Protein AF-A0A151MEZ5-F1 (afdb_monomer_lite)

Radius of gyration: 23.01 Å; chains: 1; bounding box: 50×48×60 Å

InterPro domains:
  IPR000566 Lipocalin/cytosolic fatty-acid binding domain [PF00061] (2-109)
  IPR000566 Lipocalin/cytosolic fatty-acid binding domain [PF00061] (163-299)
  IPR002345 Lipocalin [PTHR11430] (135-297)
  IPR002968 Alpha-1-microglobulin [PR01215] (154-167)
  IPR002968 Alpha-1-microglobulin [PR01215] (169-180)
  IPR002968 Alpha-1-microglobulin [PR01215] (212-227)
  IPR002968 Alpha-1-microglobulin [PR01215] (289-308)
  IPR012674 Calycin [G3DSA:2.40.128.20] (1-119)
  IPR012674 Calycin [G3DSA:2.40.128.20] (155-308)
  IPR012674 Calycin [SSF50814] (2-111)
  IPR012674 Calycin [SSF50814] (152-304)
  IPR022272 Lipocalin family conserved site [PS00213] (158-169)

Foldseek 3Di:
DPDAKDWAWAWDDDPVATDIDIDIWGGPNDGQWTADPPVQQGTKGQPDDPVQFKTWIWTWGQDPNKIKIKIWIWGQDQDHDPVSVVVSVVPQVVVVFDPVQKDADDDDPRRNVVCPRHIYGGIMTMDIDDPPPDDDDDPCVVVVVVCVVVDPQPPADPLVLLFFKKKFFKKFKPDPVCLVCLVVWAIWIWGWDADPVRWIKIKIWTDDPLAIDIDIFTWDDDPRGQWTATPVQRKIKHFPDDPSQFKTWIWMWHDDPNDIMIMITIMTPDQDDDPVSVVVSVVVCVVVVGDPSRMHGHHDPPRDDPVRD

Sequence (309 aa):
MPGGDLTLTIGYPMPDKCQKMELPFKSTGKPGHYTNSVMGKRDFRVVETDYAHYAIVYIRKDKDGETNVTLQLFSRVQDVHPEALKRFKELYPTMGLTEDILVILPKSDRCAKALGSEFLIFAEKQEVCMMKVALLSLGLTLLCMLLAEAQPRAERVDKNKLTGKWYVTGVASTCNWLQKRKGDMTMMPADISLTKEGEVLFSMAFSSQGKCTKMEMTFKETETPGEFYSEEYRKTAQVIKIDYEHYGIVYAFWTVDEKVCRELKLLTRIQELTPETEALFRQLAEEKDFSDDLIAIFFNKGICTLADA

Secondary structure (DSSP, 8-state):
--SS-EEEEEEEE-SSSEEEEEEEEEE-SSTTEEEETTTTEEEEEEEEE-SSSEEEEEEEEEETTEEEEEEEEEESSSS--HHHHHHHHHHGGGGT--GGGEEEPPP-HHHHHHHTTSPEEEEEEEEEE-------SS-HHHHHHHHTT-S---PPP-HHHH-EEEEEEEEEE--HHHHHHTTT--PEEEEEEE-TTS-EEEEEEEEETTEEEEEEEEEEE-SSTTEEEETTTTEEEEEEEE-SSSEEEEEEEEEETTEEEEEEEEEESSSPPPHHHHHHHHHHHHHTT--GGGEEE----S---TT--

pLDDT: mean 74.94, std 16.75, range [29.03, 97.0]

Organism: Alligator mississippiensis (NCBI:txid8496)

Structure (mmCIF, N/CA/C/O backbone):
data_AF-A0A151MEZ5-F1
#
_entry.id   AF-A0A151MEZ5-F1
#
loop_
_atom_site.group_PDB
_atom_site.id
_atom_site.type_symbol
_atom_site.label_atom_id
_atom_site.label_alt_id
_atom_site.label_comp_id
_atom_site.label_asym_id
_atom_site.label_entity_id
_at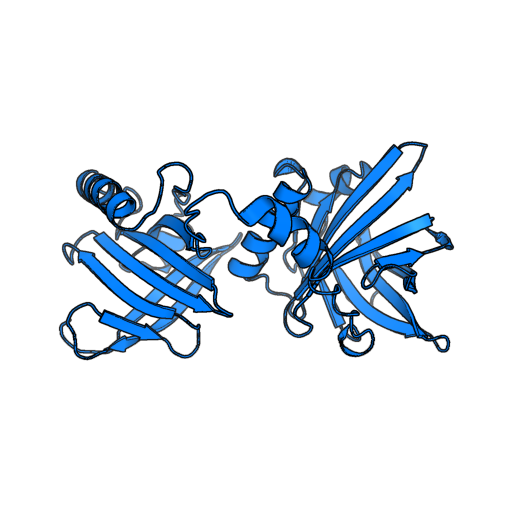om_site.label_seq_id
_atom_site.pdbx_PDB_ins_code
_atom_site.Cartn_x
_atom_site.Cartn_y
_atom_site.Cartn_z
_atom_site.occupancy
_atom_site.B_iso_or_equiv
_atom_site.auth_seq_id
_atom_site.auth_comp_id
_atom_site.auth_asym_id
_atom_site.auth_atom_id
_atom_site.pdbx_PDB_model_num
ATOM 1 N N . MET A 1 1 ? 2.511 -19.510 -29.684 1.00 44.28 1 MET A N 1
ATOM 2 C CA . MET A 1 1 ? 1.673 -20.725 -29.804 1.00 44.28 1 MET A CA 1
ATOM 3 C C . MET A 1 1 ? 0.257 -20.291 -30.163 1.00 44.28 1 MET A C 1
ATOM 5 O O . MET A 1 1 ? -0.223 -19.386 -29.491 1.00 44.28 1 MET A O 1
ATOM 9 N N . PRO A 1 2 ? -0.402 -20.836 -31.203 1.00 47.16 2 PRO A N 1
ATOM 10 C CA . PRO A 1 2 ? -1.791 -20.493 -31.478 1.00 47.16 2 PRO A CA 1
ATOM 11 C C . PRO A 1 2 ? -2.735 -21.372 -30.644 1.00 47.16 2 PRO A C 1
ATOM 13 O O . PRO A 1 2 ? -2.713 -22.594 -30.756 1.00 47.16 2 PRO A O 1
ATOM 16 N N . GLY A 1 3 ? -3.564 -20.730 -29.817 1.00 56.38 3 GLY A N 1
ATOM 17 C CA . GLY A 1 3 ? -4.831 -21.276 -29.311 1.00 56.38 3 GLY A CA 1
ATOM 18 C C . GLY A 1 3 ? -4.866 -21.755 -27.857 1.00 56.38 3 GLY A C 1
ATOM 19 O O . GLY A 1 3 ? -5.957 -21.820 -27.293 1.00 56.38 3 GLY A O 1
ATOM 20 N N . GLY A 1 4 ? -3.717 -22.059 -27.251 1.00 75.44 4 GLY A N 1
ATOM 21 C CA . GLY A 1 4 ? -3.634 -22.533 -25.865 1.00 75.44 4 GLY A CA 1
ATOM 22 C C . GLY A 1 4 ? -3.706 -21.418 -24.823 1.00 75.44 4 GLY A C 1
ATOM 23 O O . GLY A 1 4 ? -3.500 -20.246 -25.133 1.00 75.44 4 GLY A O 1
ATOM 24 N N . ASP A 1 5 ? -3.978 -21.805 -23.581 1.00 82.88 5 ASP A N 1
ATOM 25 C CA . ASP A 1 5 ? -3.822 -20.926 -22.423 1.00 82.88 5 ASP A CA 1
ATOM 26 C C . ASP A 1 5 ? -2.384 -20.391 -22.332 1.00 82.88 5 ASP A C 1
ATOM 28 O O . ASP A 1 5 ? -1.427 -21.032 -22.771 1.00 82.88 5 ASP A O 1
ATOM 32 N N . LEU A 1 6 ? -2.240 -19.200 -21.763 1.00 81.75 6 LEU A N 1
ATOM 33 C CA . LEU A 1 6 ? -0.971 -18.501 -21.610 1.00 81.75 6 LEU A CA 1
ATOM 34 C C . LEU A 1 6 ? -0.653 -18.384 -20.121 1.00 81.75 6 LEU A C 1
ATOM 36 O O . LEU A 1 6 ? -1.490 -17.914 -19.362 1.00 81.75 6 LEU A O 1
ATOM 40 N N . THR A 1 7 ? 0.564 -18.718 -19.707 1.00 81.19 7 THR A N 1
ATOM 41 C CA . THR A 1 7 ? 1.073 -18.327 -18.385 1.00 81.19 7 THR A CA 1
ATOM 42 C C . THR A 1 7 ? 2.121 -17.248 -18.581 1.00 81.19 7 THR A C 1
ATOM 44 O O . THR A 1 7 ? 3.108 -17.458 -19.283 1.00 81.19 7 THR A O 1
ATOM 47 N N . LEU A 1 8 ? 1.887 -16.079 -17.994 1.00 77.75 8 LEU A N 1
ATOM 48 C CA . LEU A 1 8 ? 2.848 -14.986 -17.975 1.00 77.75 8 LEU A CA 1
ATOM 49 C C . LEU A 1 8 ? 3.627 -15.034 -16.660 1.00 77.75 8 LEU A C 1
ATOM 51 O O . LEU A 1 8 ? 3.049 -14.814 -15.598 1.00 77.75 8 LEU A O 1
ATOM 55 N N . THR A 1 9 ? 4.931 -15.280 -16.734 1.00 76.00 9 THR A N 1
ATOM 56 C CA . THR A 1 9 ? 5.832 -15.190 -15.581 1.00 76.00 9 THR A CA 1
ATOM 57 C C . THR A 1 9 ? 6.409 -13.780 -15.495 1.00 76.00 9 THR A C 1
ATOM 59 O O . THR A 1 9 ? 7.033 -13.303 -16.439 1.00 76.00 9 THR A O 1
ATOM 62 N N . ILE A 1 10 ? 6.215 -13.106 -14.364 1.00 73.50 10 ILE A N 1
ATOM 63 C CA . ILE A 1 10 ? 6.769 -11.779 -14.076 1.00 73.50 10 ILE A CA 1
ATOM 64 C C . ILE A 1 10 ? 7.751 -11.915 -12.917 1.00 73.50 10 ILE A C 1
ATOM 66 O O . ILE A 1 10 ? 7.459 -12.580 -11.926 1.00 73.50 10 ILE A O 1
ATOM 70 N N . GLY A 1 11 ? 8.916 -11.284 -13.021 1.00 69.12 11 GLY A N 1
ATOM 71 C CA . GLY A 1 11 ? 9.899 -11.231 -11.941 1.00 69.12 11 GLY A CA 1
ATOM 72 C C . GLY A 1 11 ? 9.968 -9.843 -11.327 1.00 69.12 11 GLY A C 1
ATOM 73 O O . GLY A 1 11 ? 10.295 -8.879 -12.014 1.00 69.12 11 GLY A O 1
ATOM 74 N N . TYR A 1 12 ? 9.713 -9.763 -10.027 1.00 63.72 12 TYR A N 1
ATOM 75 C CA . TYR A 1 12 ? 9.842 -8.544 -9.244 1.00 63.72 12 TYR A CA 1
ATOM 76 C C . TYR A 1 12 ? 11.202 -8.511 -8.544 1.00 63.72 12 TYR A C 1
ATOM 78 O O . TYR A 1 12 ? 11.539 -9.449 -7.805 1.00 63.72 12 TYR A O 1
ATOM 86 N N . PRO A 1 13 ? 12.013 -7.463 -8.765 1.00 60.16 13 PRO A N 1
ATOM 87 C CA . PRO A 1 13 ? 13.301 -7.334 -8.106 1.00 60.16 13 PRO A CA 1
ATOM 88 C C . PRO A 1 13 ? 13.096 -6.990 -6.628 1.00 60.16 13 PRO A C 1
ATOM 90 O O . PRO A 1 13 ? 12.771 -5.862 -6.283 1.00 60.16 13 PRO A O 1
ATOM 93 N N . MET A 1 14 ? 13.317 -7.970 -5.752 1.00 61.47 14 MET A N 1
ATOM 94 C CA . MET A 1 14 ? 13.372 -7.779 -4.300 1.00 61.47 14 MET A CA 1
ATOM 95 C C . MET A 1 14 ? 14.829 -7.538 -3.859 1.00 61.47 14 MET A C 1
ATOM 97 O O . MET A 1 14 ? 15.749 -7.895 -4.605 1.00 61.47 14 MET A O 1
ATOM 101 N N . PRO A 1 15 ? 15.084 -6.987 -2.652 1.00 55.25 15 PRO A N 1
ATOM 102 C CA . PRO A 1 15 ? 16.432 -6.635 -2.182 1.00 55.25 15 PRO A CA 1
ATOM 103 C C . PRO A 1 15 ? 17.468 -7.763 -2.230 1.00 55.25 15 PRO A C 1
ATOM 105 O O . PRO A 1 15 ? 18.631 -7.488 -2.532 1.00 55.25 15 PRO A O 1
ATOM 108 N N . ASP A 1 16 ? 17.038 -9.025 -2.085 1.00 74.62 16 ASP A N 1
ATOM 109 C CA . ASP A 1 16 ? 17.932 -10.198 -2.066 1.00 74.62 16 ASP A CA 1
ATOM 110 C C . ASP A 1 16 ? 17.617 -11.256 -3.138 1.00 74.62 16 ASP A C 1
ATOM 112 O O . ASP A 1 16 ? 18.444 -12.117 -3.435 1.00 74.62 16 ASP A O 1
ATOM 116 N N . LYS A 1 17 ? 16.435 -11.201 -3.763 1.00 71.88 17 LYS A N 1
ATOM 117 C CA . LYS A 1 17 ? 15.960 -12.224 -4.711 1.00 71.88 17 LYS A CA 1
ATOM 118 C C . LYS A 1 17 ? 15.165 -11.609 -5.857 1.00 71.88 17 LYS A C 1
ATOM 120 O O . LYS A 1 17 ? 14.710 -10.478 -5.759 1.00 71.88 17 LYS A O 1
ATOM 125 N N . CYS A 1 18 ? 14.976 -12.353 -6.940 1.00 77.38 18 CYS A N 1
ATOM 126 C CA . CYS A 1 18 ? 13.893 -12.046 -7.867 1.00 77.38 18 CYS A CA 1
ATOM 127 C C . CYS A 1 18 ? 12.673 -12.869 -7.461 1.00 77.38 18 CYS A C 1
ATOM 129 O O . CYS A 1 18 ? 12.744 -14.099 -7.454 1.00 77.38 18 CYS A O 1
ATOM 131 N N . GLN A 1 19 ? 11.579 -12.213 -7.091 1.00 76.94 19 GLN A N 1
ATOM 132 C CA . GLN A 1 19 ? 10.329 -12.900 -6.799 1.00 76.94 19 GLN A CA 1
ATOM 133 C C . GLN A 1 19 ? 9.571 -13.133 -8.098 1.00 76.94 19 GLN A C 1
ATOM 135 O O . GLN A 1 19 ? 9.140 -12.183 -8.744 1.00 76.94 19 GLN A O 1
ATOM 140 N N . LYS A 1 20 ? 9.418 -14.400 -8.479 1.00 75.44 20 LYS A N 1
ATOM 141 C CA . LYS A 1 20 ? 8.607 -14.780 -9.633 1.00 75.44 20 LYS A CA 1
ATOM 142 C C . LYS A 1 20 ? 7.134 -14.834 -9.250 1.00 75.44 20 LYS A C 1
ATOM 144 O O . LYS A 1 20 ? 6.792 -15.336 -8.182 1.00 75.44 20 LYS A O 1
ATOM 149 N N . MET A 1 21 ? 6.288 -14.352 -10.143 1.00 70.75 21 MET A N 1
ATOM 150 C CA . MET A 1 21 ? 4.840 -14.444 -10.073 1.00 70.75 21 MET A CA 1
ATOM 151 C C . MET A 1 21 ? 4.334 -14.998 -11.397 1.00 70.75 21 MET A C 1
ATOM 153 O O . MET A 1 21 ? 4.674 -14.476 -12.455 1.00 70.75 21 MET A O 1
ATOM 157 N N . GLU A 1 22 ? 3.519 -16.042 -11.336 1.00 77.25 22 GLU A N 1
ATOM 158 C CA . GLU A 1 22 ? 2.908 -16.648 -12.515 1.00 77.25 22 GLU A CA 1
ATOM 159 C C . GLU A 1 22 ? 1.455 -16.201 -12.632 1.00 77.25 22 GLU A C 1
ATOM 161 O O . GLU A 1 22 ? 0.664 -16.317 -11.696 1.00 77.25 22 GLU A O 1
ATOM 166 N N . LEU A 1 23 ? 1.104 -15.686 -13.804 1.00 74.56 23 LEU A N 1
ATOM 167 C CA . LEU A 1 23 ? -0.232 -15.221 -14.131 1.00 74.56 23 LEU A CA 1
ATOM 168 C C . LEU A 1 23 ? -0.833 -16.122 -15.211 1.00 74.56 23 LEU A C 1
ATOM 170 O O . LEU A 1 23 ? -0.482 -15.976 -16.384 1.00 74.56 23 LEU A O 1
ATOM 174 N N . PRO A 1 24 ? -1.742 -17.043 -14.851 1.00 81.12 24 PRO A N 1
ATOM 175 C CA . PRO A 1 24 ? -2.428 -17.869 -15.831 1.00 81.12 24 PRO A CA 1
ATOM 176 C C . PRO A 1 24 ? -3.520 -17.062 -16.543 1.00 81.12 24 PRO A C 1
ATOM 178 O O . PRO A 1 24 ? -4.303 -16.346 -15.921 1.00 81.12 24 PRO A O 1
ATOM 181 N N . PHE A 1 25 ? -3.612 -17.211 -17.855 1.00 81.38 25 PHE A N 1
ATOM 182 C CA . PHE A 1 25 ? -4.591 -16.575 -18.722 1.00 81.38 25 PHE A CA 1
ATOM 183 C C . PHE A 1 25 ? -5.246 -17.624 -19.613 1.00 81.38 25 PHE A C 1
ATOM 185 O O . PHE A 1 25 ? -4.577 -18.437 -20.253 1.00 81.38 25 PHE A O 1
ATOM 192 N N . LYS A 1 26 ? -6.575 -17.588 -19.674 1.00 85.62 26 LYS A N 1
ATOM 193 C CA . LYS A 1 26 ? -7.368 -18.490 -20.503 1.00 85.62 26 LYS A CA 1
ATOM 194 C C . LYS A 1 26 ? -7.540 -17.926 -21.901 1.00 85.62 26 LYS A C 1
ATOM 196 O O . LYS A 1 26 ? -7.898 -16.758 -22.053 1.00 85.62 26 LYS A O 1
ATOM 201 N N . SER A 1 27 ? -7.297 -18.756 -22.911 1.00 84.88 27 SER A N 1
ATOM 202 C CA . SER A 1 27 ? -7.560 -18.403 -24.309 1.00 84.88 27 SER A CA 1
ATOM 203 C C . SER A 1 27 ? -9.050 -18.119 -24.510 1.00 84.88 27 SER A C 1
ATOM 205 O O . SER A 1 27 ? -9.910 -18.854 -24.025 1.00 84.88 27 SER A O 1
ATOM 207 N N . THR A 1 28 ? -9.368 -17.055 -25.246 1.00 83.44 28 THR A N 1
ATOM 208 C CA . THR A 1 28 ? -10.758 -16.728 -25.626 1.00 83.44 28 THR A CA 1
ATOM 209 C C . THR A 1 28 ? -11.157 -17.325 -26.981 1.00 83.44 28 THR A C 1
ATOM 211 O O . THR A 1 28 ? -12.229 -17.025 -27.504 1.00 83.44 28 THR A O 1
ATOM 214 N N . GLY A 1 29 ? -10.282 -18.126 -27.602 1.00 79.62 29 GLY A N 1
ATOM 215 C CA . GLY A 1 29 ? -10.462 -18.647 -28.961 1.00 79.62 29 GLY A CA 1
ATOM 216 C C . GLY A 1 29 ? -10.139 -17.641 -30.075 1.00 79.62 29 GLY A C 1
ATOM 217 O O . GLY A 1 29 ? -9.986 -18.043 -31.227 1.00 79.62 29 GLY A O 1
ATOM 218 N N . LYS A 1 30 ? -9.969 -16.350 -29.753 1.00 81.31 30 LYS A N 1
ATOM 219 C CA . LYS A 1 30 ? -9.443 -15.336 -30.678 1.00 81.31 30 LYS A CA 1
ATOM 220 C C . LYS A 1 30 ? -7.915 -15.235 -30.541 1.00 81.31 30 LYS A C 1
ATOM 222 O O . LYS A 1 30 ? -7.426 -15.110 -29.417 1.00 81.31 30 LYS A O 1
ATOM 227 N N . PRO A 1 31 ? -7.142 -15.263 -31.645 1.00 81.25 31 PRO A N 1
ATOM 228 C CA . PRO A 1 31 ? -5.685 -15.149 -31.589 1.00 81.25 31 PRO A CA 1
ATOM 229 C C . PRO A 1 31 ? -5.233 -13.898 -30.833 1.00 81.25 31 PRO A C 1
ATOM 231 O O . PRO A 1 31 ? -5.700 -12.802 -31.121 1.00 81.25 31 PRO A O 1
ATOM 234 N N . GLY A 1 32 ? -4.333 -14.066 -29.863 1.00 80.94 32 GLY A N 1
ATOM 235 C CA . GLY A 1 32 ? -3.798 -12.954 -29.075 1.00 80.94 32 GLY A CA 1
ATOM 236 C C . GLY A 1 32 ? -4.720 -12.435 -27.968 1.00 80.94 32 GLY A C 1
ATOM 237 O O . GLY A 1 32 ? -4.279 -11.567 -27.224 1.00 80.94 32 GLY A O 1
ATOM 238 N N . HIS A 1 33 ? -5.937 -12.968 -27.811 1.00 84.75 33 HIS A N 1
ATOM 239 C CA . HIS A 1 33 ? -6.893 -12.546 -26.784 1.00 84.75 33 HIS A CA 1
ATOM 240 C C . HIS A 1 33 ? -7.062 -13.591 -25.683 1.00 84.75 33 HIS A C 1
ATOM 242 O O . HIS A 1 33 ? -7.445 -14.742 -25.930 1.00 84.75 33 HIS A O 1
ATOM 248 N N . TYR A 1 34 ? -6.885 -13.143 -24.448 1.00 86.12 34 TYR A N 1
ATOM 249 C CA . TYR A 1 34 ? -6.947 -13.970 -23.259 1.00 86.12 34 TYR A CA 1
ATOM 250 C C . TYR A 1 34 ? -7.732 -13.276 -22.140 1.00 86.12 34 TYR A C 1
ATOM 252 O O . TYR A 1 34 ? -7.955 -12.067 -22.166 1.00 86.12 34 TYR A O 1
ATOM 260 N N . THR A 1 35 ? -8.151 -14.042 -21.137 1.00 82.88 35 THR A N 1
ATOM 261 C CA . THR A 1 35 ? -8.875 -13.527 -19.969 1.00 82.88 35 THR A CA 1
ATOM 262 C C . THR A 1 35 ? -8.384 -14.183 -18.682 1.00 82.88 35 THR A C 1
ATOM 264 O O . THR A 1 35 ? -7.963 -15.341 -18.683 1.00 82.88 35 THR A O 1
ATOM 267 N N . ASN A 1 36 ? -8.432 -13.456 -17.569 1.00 74.06 36 ASN A N 1
ATOM 268 C CA . ASN A 1 36 ? -8.177 -13.995 -16.238 1.00 74.06 36 ASN A CA 1
ATOM 269 C C . ASN A 1 36 ? -9.270 -13.504 -15.278 1.00 74.06 36 ASN A C 1
ATOM 271 O O . ASN A 1 36 ? -9.253 -12.377 -14.777 1.00 74.06 36 ASN A O 1
ATOM 275 N N . SER A 1 37 ? -10.231 -14.392 -15.021 1.00 60.94 37 SER A N 1
ATOM 276 C CA . SER A 1 37 ? -11.398 -14.137 -14.173 1.00 60.94 37 SER A CA 1
ATOM 277 C C . SER A 1 37 ? -11.044 -13.966 -12.692 1.00 60.94 37 SER A C 1
ATOM 279 O O . SER A 1 37 ? -11.799 -13.322 -11.972 1.00 60.94 37 SER A O 1
ATOM 281 N N . VAL A 1 38 ? -9.906 -14.513 -12.248 1.00 53.47 38 VAL A N 1
ATOM 282 C CA . VAL A 1 38 ? -9.466 -14.519 -10.842 1.00 53.47 38 VAL A CA 1
ATOM 283 C C . VAL A 1 38 ? -8.881 -13.164 -10.430 1.00 53.47 38 VAL A C 1
ATOM 285 O O . VAL A 1 38 ? -9.075 -12.734 -9.301 1.00 53.47 38 VAL A O 1
ATOM 288 N N . MET A 1 39 ? -8.223 -12.446 -11.348 1.00 51.25 39 MET A N 1
ATOM 289 C CA . MET A 1 39 ? -7.585 -11.148 -11.059 1.00 51.25 39 MET A CA 1
ATOM 290 C C . MET A 1 39 ? -8.360 -9.923 -11.570 1.00 51.25 39 MET A C 1
ATOM 292 O O . MET A 1 39 ? -7.841 -8.803 -11.573 1.00 51.25 39 MET A O 1
ATOM 296 N N . GLY A 1 40 ? -9.584 -10.113 -12.070 1.00 56.25 40 GLY A N 1
ATOM 297 C CA . GLY A 1 40 ? -10.376 -9.037 -12.677 1.00 56.25 40 GLY A CA 1
ATOM 298 C C . GLY A 1 40 ? -9.805 -8.494 -13.998 1.00 56.25 40 GLY A C 1
ATOM 299 O O . GLY A 1 40 ? -10.346 -7.537 -14.547 1.00 56.25 40 GLY A O 1
ATOM 300 N N . LYS A 1 41 ? -8.741 -9.105 -14.544 1.00 59.06 41 LYS A N 1
ATOM 301 C CA . LYS A 1 41 ? -8.184 -8.788 -15.869 1.00 59.06 41 LYS A CA 1
ATOM 302 C C . LYS A 1 41 ? -9.065 -9.440 -16.933 1.00 59.06 41 LYS A C 1
ATOM 304 O O . LYS A 1 41 ? -8.827 -10.567 -17.369 1.00 59.06 41 LYS A O 1
ATOM 309 N N . ARG A 1 42 ? -10.138 -8.735 -17.290 1.00 63.91 42 ARG A N 1
ATOM 310 C CA . ARG A 1 42 ? -11.181 -9.216 -18.205 1.00 63.91 42 ARG A CA 1
ATOM 311 C C . ARG A 1 42 ? -10.652 -9.399 -19.624 1.00 63.91 42 ARG A C 1
ATOM 313 O O . ARG A 1 42 ? -11.081 -10.341 -20.286 1.00 63.91 42 ARG A O 1
ATOM 320 N N . ASP A 1 43 ? -9.726 -8.543 -20.055 1.00 75.69 43 ASP A N 1
ATOM 321 C CA . ASP A 1 43 ? -9.238 -8.522 -21.433 1.00 75.69 43 ASP A CA 1
ATOM 322 C C . ASP A 1 43 ? -7.723 -8.304 -21.474 1.00 75.69 43 ASP A C 1
ATOM 324 O O . ASP A 1 43 ? -7.219 -7.227 -21.155 1.00 75.69 43 ASP A O 1
ATOM 328 N N . PHE A 1 44 ? -7.001 -9.359 -21.831 1.00 85.06 44 PHE A N 1
ATOM 329 C CA . PHE A 1 44 ? -5.560 -9.358 -22.036 1.00 85.06 44 PHE A CA 1
ATOM 330 C C . PHE A 1 44 ? -5.295 -9.605 -23.517 1.00 85.06 44 PHE A C 1
ATOM 332 O O . PHE A 1 44 ? -5.691 -10.640 -24.060 1.00 85.06 44 PHE A O 1
ATOM 339 N N . ARG A 1 45 ? -4.625 -8.664 -24.181 1.00 88.44 45 ARG A N 1
ATOM 340 C CA . ARG A 1 45 ? -4.391 -8.708 -25.623 1.00 88.44 45 ARG A CA 1
ATOM 341 C C . ARG A 1 45 ? -2.916 -8.550 -25.922 1.00 88.44 45 ARG A C 1
ATOM 343 O O . ARG A 1 45 ? -2.320 -7.544 -25.558 1.00 88.44 45 ARG A O 1
ATOM 350 N N . VAL A 1 46 ? -2.344 -9.503 -26.642 1.00 88.44 46 VAL A N 1
ATOM 351 C CA . VAL A 1 46 ? -1.046 -9.304 -27.291 1.00 88.44 46 VAL A CA 1
ATOM 352 C C . VAL A 1 46 ? -1.310 -8.481 -28.549 1.00 88.44 46 VAL A C 1
ATOM 354 O O . VAL A 1 46 ? -1.840 -9.007 -29.524 1.00 88.44 46 VAL A O 1
ATOM 357 N N . VAL A 1 47 ? -1.021 -7.183 -28.484 1.00 88.75 47 VAL A N 1
ATOM 358 C CA . VAL A 1 47 ? -1.317 -6.219 -29.557 1.00 88.75 47 VAL A CA 1
ATOM 359 C C . VAL A 1 47 ? -0.292 -6.332 -30.673 1.00 88.75 47 VAL A C 1
ATOM 361 O O . VAL A 1 47 ? -0.646 -6.320 -31.847 1.00 88.75 47 VAL A O 1
ATOM 364 N N . GLU A 1 48 ? 0.976 -6.477 -30.302 1.00 86.44 48 GLU A N 1
ATOM 365 C CA . GLU A 1 48 ? 2.077 -6.596 -31.246 1.00 86.44 48 GLU A CA 1
ATOM 366 C C . GLU A 1 48 ? 3.183 -7.448 -30.635 1.00 86.44 48 GLU A C 1
ATOM 368 O O . GLU A 1 48 ? 3.452 -7.381 -29.439 1.00 86.44 48 GLU A O 1
ATOM 373 N N . THR A 1 49 ? 3.814 -8.298 -31.432 1.00 88.12 49 THR A N 1
ATOM 374 C CA . THR A 1 49 ? 4.986 -9.068 -31.018 1.00 88.12 49 THR A CA 1
ATOM 375 C C . THR A 1 49 ? 5.690 -9.587 -32.258 1.00 88.12 49 THR A C 1
ATOM 377 O O . THR A 1 49 ? 5.046 -9.969 -33.233 1.00 88.12 49 THR A O 1
ATOM 380 N N . ASP A 1 50 ? 7.014 -9.647 -32.208 1.00 83.31 50 ASP A N 1
ATOM 381 C CA . ASP A 1 50 ? 7.820 -10.345 -33.209 1.00 83.31 50 ASP A CA 1
ATOM 382 C C . ASP A 1 50 ? 8.130 -11.796 -32.797 1.00 83.31 50 ASP A C 1
ATOM 384 O O . ASP A 1 50 ? 8.901 -12.485 -33.462 1.00 83.31 50 ASP A O 1
ATOM 388 N N . TYR A 1 51 ? 7.551 -12.258 -31.680 1.00 81.75 51 TYR A N 1
ATOM 389 C CA . TYR A 1 51 ? 7.763 -13.560 -31.039 1.00 81.75 51 TYR A CA 1
ATOM 390 C C . TYR A 1 51 ? 9.209 -13.886 -30.641 1.00 81.75 51 TYR A C 1
ATOM 392 O O . TYR A 1 51 ? 9.443 -14.935 -30.031 1.00 81.75 51 TYR A O 1
ATOM 400 N N . ALA A 1 52 ? 10.170 -13.019 -30.947 1.00 80.88 52 ALA A N 1
ATOM 401 C CA . ALA A 1 52 ? 11.596 -13.279 -30.815 1.00 80.88 52 ALA A CA 1
ATOM 402 C C . ALA A 1 52 ? 12.256 -12.350 -29.796 1.00 80.88 52 ALA A C 1
ATOM 404 O O . ALA A 1 52 ? 13.099 -12.813 -29.030 1.00 80.88 52 ALA A O 1
ATOM 405 N N . HIS A 1 53 ? 11.845 -11.085 -29.740 1.00 79.56 53 HIS A N 1
ATOM 406 C CA . HIS A 1 53 ? 12.517 -10.046 -28.968 1.00 79.56 53 HIS A CA 1
ATOM 407 C C . HIS A 1 53 ? 11.566 -9.295 -28.041 1.00 79.56 53 HIS A C 1
ATOM 409 O O . HIS A 1 53 ? 11.951 -9.009 -26.907 1.00 79.56 53 HIS A O 1
ATOM 415 N N . TYR A 1 54 ? 10.337 -9.000 -28.475 1.00 83.94 54 TYR A N 1
ATOM 416 C CA . TYR A 1 54 ? 9.415 -8.188 -27.682 1.00 83.94 54 TYR A CA 1
ATOM 417 C C . TYR A 1 54 ? 7.947 -8.582 -27.851 1.00 83.94 54 TYR A C 1
ATOM 419 O O . TYR A 1 54 ? 7.553 -9.233 -28.820 1.00 83.94 54 TYR A O 1
ATOM 427 N N . ALA A 1 55 ? 7.126 -8.162 -26.895 1.00 86.50 55 ALA A N 1
ATOM 428 C CA . ALA A 1 55 ? 5.676 -8.190 -26.994 1.00 86.50 55 ALA A CA 1
ATOM 429 C C . ALA A 1 55 ? 5.091 -6.919 -26.371 1.00 86.50 55 ALA A C 1
ATOM 431 O O . ALA A 1 55 ? 5.543 -6.467 -25.328 1.00 86.50 55 ALA A O 1
ATOM 432 N N . ILE A 1 56 ? 4.076 -6.346 -26.997 1.00 87.94 56 ILE A N 1
ATOM 433 C CA . ILE A 1 56 ? 3.296 -5.230 -26.476 1.00 87.94 56 ILE A CA 1
ATOM 434 C C . ILE A 1 56 ? 1.925 -5.778 -26.121 1.00 87.94 56 ILE A C 1
ATOM 436 O O . ILE A 1 56 ? 1.235 -6.380 -26.949 1.00 87.94 56 ILE A O 1
ATOM 440 N N . VAL A 1 57 ? 1.549 -5.592 -24.865 1.00 88.06 57 VAL A N 1
ATOM 441 C CA . VAL A 1 57 ? 0.355 -6.181 -24.279 1.00 88.06 57 VAL A CA 1
ATOM 442 C C . VAL A 1 57 ? -0.560 -5.080 -23.779 1.00 88.06 57 VAL A C 1
ATOM 444 O O . VAL A 1 57 ? -0.163 -4.254 -22.963 1.00 88.06 57 VAL A O 1
ATOM 447 N N . TYR A 1 58 ? -1.801 -5.108 -24.243 1.00 84.81 58 TYR A N 1
ATOM 448 C CA . TYR A 1 58 ? -2.891 -4.293 -23.734 1.00 84.81 58 TYR A CA 1
ATOM 449 C C . TYR A 1 58 ? -3.667 -5.079 -22.682 1.00 84.81 58 TYR A C 1
ATOM 451 O O . TYR A 1 58 ? -4.036 -6.236 -22.900 1.00 84.81 58 TYR A O 1
ATOM 459 N N . ILE A 1 59 ? -3.945 -4.443 -21.553 1.00 81.62 59 ILE A N 1
ATOM 460 C CA . ILE A 1 59 ? -4.696 -5.023 -20.449 1.00 81.62 59 ILE A CA 1
ATOM 461 C C . ILE A 1 59 ? -5.825 -4.066 -20.099 1.00 81.62 59 ILE A C 1
ATOM 463 O O . ILE A 1 59 ? -5.586 -2.900 -19.802 1.00 81.62 59 ILE A O 1
ATOM 467 N N . ARG A 1 60 ? -7.055 -4.576 -20.091 1.00 78.75 60 ARG A N 1
ATOM 468 C CA . ARG A 1 60 ? -8.215 -3.869 -19.555 1.00 78.75 60 ARG A CA 1
ATOM 469 C C . ARG A 1 60 ? -8.736 -4.584 -18.316 1.00 78.75 60 ARG A C 1
ATOM 471 O O . ARG A 1 60 ? -9.008 -5.792 -18.331 1.00 78.75 60 ARG A O 1
ATOM 478 N N . LYS A 1 61 ? -8.896 -3.814 -17.246 1.00 73.75 61 LYS A N 1
ATOM 479 C CA . LYS A 1 61 ? -9.459 -4.245 -15.968 1.00 73.75 61 LYS A CA 1
ATOM 480 C C . LYS A 1 61 ? -10.690 -3.396 -15.686 1.00 73.75 61 LYS A C 1
ATOM 482 O O . LYS A 1 61 ? -10.575 -2.189 -15.527 1.00 73.75 61 LYS A O 1
ATOM 487 N N . ASP A 1 62 ? -11.851 -4.036 -15.621 1.00 65.81 62 ASP A N 1
ATOM 488 C CA . ASP A 1 62 ? -13.088 -3.383 -15.195 1.00 65.81 62 ASP A CA 1
ATOM 489 C C . ASP A 1 62 ? -13.332 -3.763 -13.733 1.00 65.81 62 ASP A C 1
ATOM 491 O O . ASP A 1 62 ? -13.484 -4.951 -13.420 1.00 65.81 62 ASP A O 1
ATOM 495 N N . LYS A 1 63 ? -13.348 -2.780 -12.832 1.00 58.78 63 LYS A N 1
ATOM 496 C CA . LYS A 1 63 ? -13.625 -2.993 -11.408 1.00 58.78 63 LYS A CA 1
ATOM 497 C C . LYS A 1 63 ? -14.466 -1.835 -10.874 1.00 58.78 63 LYS A C 1
ATOM 499 O O . LYS A 1 63 ? -14.119 -0.686 -11.089 1.00 58.78 63 LYS A O 1
ATOM 504 N N . ASP A 1 64 ? -15.579 -2.150 -10.212 1.00 57.56 64 ASP A N 1
ATOM 505 C CA . ASP A 1 64 ? -16.441 -1.176 -9.519 1.00 57.56 64 ASP A CA 1
ATOM 506 C C . ASP A 1 64 ? -16.928 0.004 -10.394 1.00 57.56 64 ASP A C 1
ATOM 508 O O . ASP A 1 64 ? -17.110 1.119 -9.924 1.00 57.56 64 ASP A O 1
ATOM 512 N N . GLY A 1 65 ? -17.157 -0.243 -11.691 1.00 55.38 65 GLY A N 1
ATOM 513 C CA . GLY A 1 65 ? -17.573 0.786 -12.658 1.00 55.38 65 GLY A CA 1
ATOM 514 C C . GLY A 1 65 ? -16.418 1.602 -13.251 1.00 55.38 65 GLY A C 1
ATOM 515 O O . GLY A 1 65 ? -16.627 2.333 -14.217 1.00 55.38 65 GLY A O 1
ATOM 516 N N . GLU A 1 66 ? -15.198 1.423 -12.747 1.00 51.19 66 GLU A N 1
ATOM 517 C CA . GLU A 1 66 ? -13.981 2.015 -13.291 1.00 51.19 66 GLU A CA 1
ATOM 518 C C . GLU A 1 66 ? -13.318 1.057 -14.285 1.00 51.19 66 GLU A C 1
ATOM 520 O O . GLU A 1 66 ? -13.162 -0.143 -14.040 1.00 51.19 66 GLU A O 1
ATOM 525 N N . THR A 1 67 ? -12.924 1.596 -15.438 1.00 67.62 67 THR A N 1
ATOM 526 C CA . THR A 1 67 ? -12.148 0.866 -16.442 1.00 67.62 67 THR A CA 1
ATOM 527 C C . THR A 1 67 ? -10.707 1.348 -16.385 1.00 67.62 67 THR A C 1
ATOM 529 O O . THR A 1 67 ? -10.424 2.498 -16.705 1.00 67.62 67 THR A O 1
ATOM 532 N N . ASN A 1 68 ? -9.789 0.470 -16.002 1.00 67.75 68 ASN A N 1
ATOM 533 C CA . ASN A 1 68 ? -8.358 0.724 -16.072 1.00 67.75 68 ASN A CA 1
ATOM 534 C C . ASN A 1 68 ? -7.790 0.091 -17.343 1.00 67.75 68 ASN A C 1
ATOM 536 O O . ASN A 1 68 ? -8.051 -1.083 -17.636 1.00 67.75 68 ASN A O 1
ATOM 540 N N . VAL A 1 69 ? -7.033 0.887 -18.089 1.00 78.50 69 VAL A N 1
ATOM 541 C CA . VAL A 1 69 ? -6.320 0.461 -19.286 1.00 78.50 69 VAL A CA 1
ATOM 542 C C . VAL A 1 69 ? -4.826 0.553 -19.020 1.00 78.50 69 VAL A C 1
ATOM 544 O O . VAL A 1 69 ? -4.316 1.595 -18.614 1.00 78.50 69 VAL A O 1
ATOM 547 N N . THR A 1 70 ? -4.118 -0.539 -19.292 1.00 75.12 70 THR A N 1
ATOM 548 C CA . THR A 1 70 ? -2.662 -0.608 -19.205 1.00 75.12 70 THR A CA 1
ATOM 549 C C . THR A 1 70 ? -2.073 -1.073 -20.532 1.00 75.12 70 THR A C 1
ATOM 551 O O . THR A 1 70 ? -2.555 -2.045 -21.115 1.00 75.12 70 THR A O 1
ATOM 554 N N . LEU A 1 71 ? -1.006 -0.421 -20.995 1.00 83.88 71 LEU A N 1
ATOM 555 C CA . LEU A 1 71 ? -0.163 -0.916 -22.084 1.00 83.88 71 LEU A CA 1
ATOM 556 C C . LEU A 1 71 ? 1.226 -1.239 -21.529 1.00 83.88 71 LEU A C 1
ATOM 558 O O . LEU A 1 71 ? 1.877 -0.383 -20.931 1.00 83.88 71 LEU A O 1
ATOM 562 N N . GLN A 1 72 ? 1.678 -2.475 -21.725 1.00 83.94 72 GLN A N 1
ATOM 563 C CA . GLN A 1 72 ? 2.958 -2.970 -21.221 1.00 83.94 72 GLN A CA 1
ATOM 564 C C . GLN A 1 72 ? 3.846 -3.436 -22.377 1.00 83.94 72 GLN A C 1
ATOM 566 O O . GLN A 1 72 ? 3.411 -4.221 -23.221 1.00 83.94 72 GLN A O 1
ATOM 571 N N . LEU A 1 73 ? 5.099 -2.974 -22.404 1.00 82.50 73 LEU A N 1
ATOM 572 C CA . LEU A 1 73 ? 6.137 -3.474 -23.306 1.00 82.50 73 LEU A CA 1
ATOM 573 C C . LEU A 1 73 ? 6.989 -4.508 -22.576 1.00 82.50 73 LEU A C 1
ATOM 575 O O . LEU A 1 73 ? 7.683 -4.201 -21.609 1.00 82.50 73 LEU A O 1
ATOM 579 N N . PHE A 1 74 ? 6.960 -5.722 -23.097 1.00 81.94 74 PHE A N 1
ATOM 580 C CA . PHE A 1 74 ? 7.753 -6.862 -22.683 1.00 81.94 74 PHE A CA 1
ATOM 581 C C . PHE A 1 74 ? 8.956 -7.035 -23.612 1.00 81.94 74 PHE A C 1
ATOM 583 O O . PHE A 1 74 ? 8.804 -7.002 -24.831 1.00 81.94 74 PHE A O 1
ATOM 590 N N . SER A 1 75 ? 10.140 -7.275 -23.054 1.00 78.94 75 SER A N 1
ATOM 591 C CA . SER A 1 75 ? 11.392 -7.468 -23.795 1.00 78.94 75 SER A CA 1
ATOM 592 C C . SER A 1 75 ? 12.155 -8.682 -23.288 1.00 78.94 75 SER A C 1
ATOM 594 O O . SER A 1 75 ? 12.200 -8.927 -22.088 1.00 78.94 75 SER A O 1
ATOM 596 N N . ARG A 1 76 ? 12.795 -9.442 -24.178 1.00 76.31 76 ARG A N 1
ATOM 597 C CA . ARG A 1 76 ? 13.661 -10.571 -23.779 1.00 76.31 76 ARG A CA 1
ATOM 598 C C . ARG A 1 76 ? 15.045 -10.147 -23.302 1.00 76.31 76 ARG A C 1
ATOM 600 O O . ARG A 1 76 ? 15.783 -10.950 -22.742 1.00 76.31 76 ARG A O 1
ATOM 607 N N . VAL A 1 77 ? 15.404 -8.893 -23.545 1.00 72.31 77 VAL A N 1
ATOM 608 C CA . VAL A 1 77 ? 16.681 -8.295 -23.157 1.00 72.31 77 VAL A CA 1
ATOM 609 C C . VAL A 1 77 ? 16.432 -7.034 -22.339 1.00 72.31 77 VAL A C 1
ATOM 611 O O . VAL A 1 77 ? 15.423 -6.353 -22.522 1.00 72.31 77 VAL A O 1
ATOM 614 N N . GLN A 1 78 ? 17.356 -6.712 -21.434 1.00 64.69 78 GLN A N 1
ATOM 615 C CA . GLN A 1 78 ? 17.239 -5.517 -20.591 1.00 64.69 78 GLN A CA 1
ATOM 616 C C . GLN A 1 78 ? 17.343 -4.210 -21.389 1.00 64.69 78 GLN A C 1
ATOM 618 O O . GLN A 1 78 ? 16.791 -3.190 -20.983 1.00 64.69 78 GLN A O 1
ATOM 623 N N . ASP A 1 79 ? 18.065 -4.237 -22.507 1.00 68.88 79 ASP A N 1
ATOM 624 C CA . ASP A 1 79 ? 18.155 -3.133 -23.454 1.00 68.88 79 ASP A CA 1
ATOM 625 C C . ASP A 1 79 ? 17.092 -3.307 -24.530 1.00 68.88 79 ASP A C 1
ATOM 627 O O . ASP A 1 79 ? 17.274 -4.076 -25.475 1.00 68.88 79 ASP A O 1
ATOM 631 N N . VAL A 1 80 ? 15.957 -2.623 -24.371 1.00 69.31 80 VAL A N 1
ATOM 632 C CA . VAL A 1 80 ? 14.880 -2.704 -25.359 1.00 69.31 80 VAL A CA 1
ATOM 633 C C . VAL A 1 80 ? 15.352 -2.240 -26.720 1.00 69.31 80 VAL A C 1
ATOM 635 O O . VAL A 1 80 ? 15.964 -1.182 -26.877 1.00 69.31 80 VAL A O 1
ATOM 638 N N . HIS A 1 81 ? 14.997 -3.039 -27.720 1.00 75.38 81 HIS A N 1
ATOM 639 C CA . HIS A 1 81 ? 15.279 -2.719 -29.101 1.00 75.38 81 HIS A CA 1
ATOM 640 C C . HIS A 1 81 ? 14.592 -1.393 -29.485 1.00 75.38 81 HIS A C 1
ATOM 642 O O . HIS A 1 81 ? 13.390 -1.250 -29.235 1.00 75.38 81 HIS A O 1
ATOM 648 N N . PRO A 1 82 ? 15.291 -0.439 -30.132 1.00 78.25 82 PR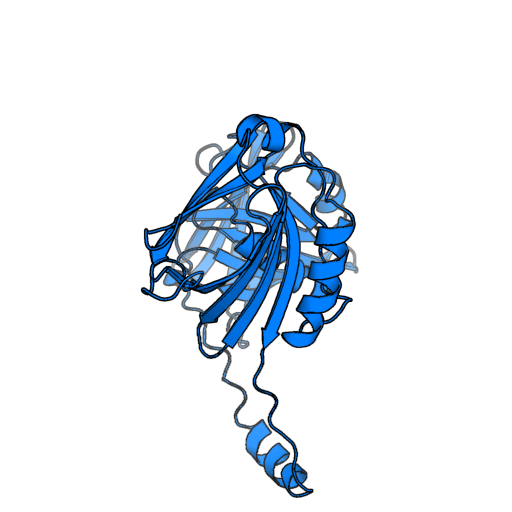O A N 1
ATOM 649 C CA . PRO A 1 82 ? 14.724 0.870 -30.469 1.00 78.25 82 PRO A CA 1
ATOM 650 C C . PRO A 1 82 ? 13.404 0.791 -31.246 1.00 78.25 82 PRO A C 1
ATOM 652 O O . PRO A 1 82 ? 12.495 1.578 -30.999 1.00 78.25 82 PRO A O 1
ATOM 655 N N . GLU A 1 83 ? 13.274 -0.196 -32.138 1.00 81.62 83 GLU A N 1
ATOM 656 C CA . GLU A 1 83 ? 12.035 -0.441 -32.889 1.00 81.62 83 GLU A CA 1
ATOM 657 C C . GLU A 1 83 ? 10.860 -0.823 -31.974 1.00 81.62 83 GLU A C 1
ATOM 659 O O . GLU A 1 83 ? 9.768 -0.297 -32.144 1.00 81.62 83 GLU A O 1
ATOM 664 N N . ALA A 1 84 ? 11.073 -1.661 -30.955 1.00 82.06 84 ALA A N 1
ATOM 665 C CA . ALA A 1 84 ? 10.013 -2.049 -30.022 1.00 82.06 84 ALA A CA 1
ATOM 666 C C . ALA A 1 84 ? 9.536 -0.855 -29.178 1.00 82.06 84 ALA A C 1
ATOM 668 O O . ALA A 1 84 ? 8.336 -0.677 -28.965 1.00 82.06 84 ALA A O 1
ATOM 669 N N . LEU A 1 85 ? 10.465 0.009 -28.751 1.00 80.50 85 LEU A N 1
ATOM 670 C CA . LEU A 1 85 ? 10.121 1.248 -28.052 1.00 80.50 85 LEU A CA 1
ATOM 671 C C . LEU A 1 85 ? 9.367 2.220 -28.965 1.00 80.50 85 LEU A C 1
ATOM 673 O O . LEU A 1 85 ? 8.395 2.835 -28.536 1.00 80.50 85 LEU A O 1
ATOM 677 N N . LYS A 1 86 ? 9.789 2.344 -30.227 1.00 84.88 86 LYS A N 1
ATOM 678 C CA . LYS A 1 86 ? 9.100 3.166 -31.224 1.00 84.88 86 LYS A CA 1
ATOM 679 C C . LYS A 1 86 ? 7.657 2.694 -31.425 1.00 84.88 86 LYS A C 1
ATOM 681 O O . LYS A 1 86 ? 6.748 3.507 -31.302 1.00 84.88 86 LYS A O 1
ATOM 686 N N . ARG A 1 87 ? 7.439 1.390 -31.632 1.00 85.75 87 ARG A N 1
ATOM 687 C CA . ARG A 1 87 ? 6.095 0.796 -31.765 1.00 85.75 87 ARG A CA 1
ATOM 688 C C . ARG A 1 87 ? 5.238 1.021 -30.528 1.00 85.75 87 ARG A C 1
ATOM 690 O O . ARG A 1 87 ? 4.091 1.439 -30.639 1.00 85.75 87 ARG A O 1
ATOM 697 N N . PHE A 1 88 ? 5.811 0.841 -29.340 1.00 84.62 88 PHE A N 1
ATOM 698 C CA . PHE A 1 88 ? 5.118 1.137 -28.088 1.00 84.62 88 PHE A CA 1
ATOM 699 C C . PHE A 1 88 ? 4.666 2.601 -28.008 1.00 84.62 88 PHE A C 1
ATOM 701 O O . PHE A 1 88 ? 3.526 2.868 -27.623 1.00 84.62 88 PHE A O 1
ATOM 708 N N . LYS A 1 89 ? 5.524 3.539 -28.433 1.00 83.50 89 LYS A N 1
ATOM 709 C CA . LYS A 1 89 ? 5.197 4.969 -28.477 1.00 83.50 89 LYS A CA 1
ATOM 710 C C . LYS A 1 89 ? 4.144 5.340 -29.522 1.00 83.50 89 LYS A C 1
ATOM 712 O O . LYS A 1 89 ? 3.374 6.267 -29.303 1.00 83.50 89 LYS A O 1
ATOM 717 N N . GLU A 1 90 ? 4.086 4.614 -30.633 1.00 86.94 90 GLU A N 1
ATOM 718 C CA . GLU A 1 90 ? 3.039 4.770 -31.650 1.00 86.94 90 GLU A CA 1
ATOM 719 C C . GLU A 1 90 ? 1.681 4.224 -31.169 1.00 86.94 90 GLU A C 1
ATOM 721 O O . GLU A 1 90 ? 0.638 4.763 -31.535 1.00 86.94 90 GLU A O 1
ATOM 726 N N . LEU A 1 91 ? 1.682 3.179 -30.334 1.00 85.62 91 LEU A N 1
ATOM 727 C CA . LEU A 1 91 ? 0.468 2.481 -29.904 1.00 85.62 91 LEU A CA 1
ATOM 728 C C . LEU A 1 91 ? -0.250 3.139 -28.725 1.00 85.62 91 LEU A C 1
ATOM 730 O O . LEU A 1 91 ? -1.480 3.215 -28.753 1.00 85.62 91 LEU A O 1
ATOM 734 N N . TYR A 1 92 ? 0.463 3.621 -27.701 1.00 80.38 92 TYR A N 1
ATOM 735 C CA . TYR A 1 92 ? -0.198 4.129 -26.490 1.00 80.38 92 TYR A CA 1
ATOM 736 C C . TYR A 1 92 ? -1.201 5.284 -26.757 1.00 80.38 92 TYR A C 1
ATOM 738 O O . TYR A 1 92 ? -2.299 5.217 -26.199 1.00 80.38 92 TYR A O 1
ATOM 746 N N . PRO A 1 93 ? -0.952 6.261 -27.665 1.00 81.88 93 PRO A N 1
ATOM 747 C CA . PRO A 1 93 ? -1.911 7.340 -27.934 1.00 81.88 93 PRO A CA 1
ATOM 748 C C . PRO A 1 93 ? -3.225 6.839 -28.540 1.00 81.88 93 PRO A C 1
ATOM 750 O O . PRO A 1 93 ? -4.290 7.399 -28.288 1.00 81.88 93 PRO A O 1
ATOM 753 N N . THR A 1 94 ? -3.174 5.754 -29.322 1.00 82.06 94 THR A N 1
ATOM 754 C CA . THR A 1 94 ? -4.367 5.154 -29.951 1.00 82.06 94 THR A CA 1
ATOM 755 C C . THR A 1 94 ? -5.318 4.519 -28.934 1.00 82.06 94 THR A C 1
ATOM 757 O O . THR A 1 94 ? -6.463 4.214 -29.260 1.00 82.06 94 THR A O 1
ATOM 760 N N . MET A 1 95 ? -4.852 4.336 -27.696 1.00 79.69 95 MET A N 1
ATOM 761 C CA . MET A 1 95 ? -5.572 3.695 -26.598 1.00 79.69 95 MET A CA 1
ATOM 762 C C . MET A 1 95 ? -6.001 4.691 -25.512 1.00 79.69 95 MET A C 1
ATOM 764 O O . MET A 1 95 ? -6.456 4.259 -24.458 1.00 79.69 95 MET A O 1
ATOM 768 N N . GLY A 1 96 ? -5.864 5.998 -25.768 1.00 73.88 96 GLY A N 1
ATOM 769 C CA . GLY A 1 96 ? -6.203 7.077 -24.830 1.00 73.88 96 GLY A CA 1
ATOM 770 C C . GLY A 1 96 ? -5.057 7.507 -23.913 1.00 73.88 96 GLY A C 1
ATOM 771 O O . GLY A 1 96 ? -5.106 8.603 -23.367 1.00 73.88 96 GLY A O 1
ATOM 772 N N . LEU A 1 97 ? -3.989 6.709 -23.841 1.00 73.69 97 LEU A N 1
ATOM 773 C CA . LEU A 1 97 ? -2.866 6.920 -22.935 1.00 73.69 97 LEU A CA 1
ATOM 774 C C . LEU A 1 97 ? -2.034 8.140 -23.376 1.00 73.69 97 LEU A C 1
ATOM 776 O O . LEU A 1 97 ? -1.804 8.358 -24.568 1.00 73.69 97 LEU A O 1
ATOM 780 N N . THR A 1 98 ? -1.537 8.925 -22.424 1.00 71.88 98 THR A N 1
ATOM 781 C CA . THR A 1 98 ? -0.745 10.146 -22.671 1.00 71.88 98 THR A CA 1
ATOM 782 C C . THR A 1 98 ? 0.729 9.944 -22.317 1.00 71.88 98 THR A C 1
ATOM 784 O O . THR A 1 98 ? 1.071 8.955 -21.677 1.00 71.88 98 THR A O 1
ATOM 787 N N . GLU A 1 99 ? 1.654 10.806 -22.771 1.00 69.06 99 GLU A N 1
ATOM 788 C CA . GLU A 1 99 ? 3.106 10.564 -22.595 1.00 69.06 99 GLU A CA 1
ATOM 789 C C . GLU A 1 99 ? 3.586 10.700 -21.131 1.00 69.06 99 GLU A C 1
ATOM 791 O O . GLU A 1 99 ? 4.508 10.004 -20.711 1.00 69.06 99 GLU A O 1
ATOM 796 N N . ASP A 1 100 ? 2.914 11.516 -20.329 1.00 62.03 100 ASP A N 1
ATOM 797 C CA . ASP A 1 100 ? 3.212 11.799 -18.919 1.00 62.03 100 ASP A CA 1
ATOM 798 C C . ASP A 1 100 ? 3.064 10.585 -17.989 1.00 62.03 100 ASP A C 1
ATOM 800 O O . ASP A 1 100 ? 3.801 10.470 -17.017 1.00 62.03 100 ASP A O 1
ATOM 804 N N . ILE A 1 101 ? 2.217 9.614 -18.336 1.00 57.81 101 ILE A N 1
ATOM 805 C CA . ILE A 1 101 ? 2.035 8.378 -17.556 1.00 57.81 101 ILE A CA 1
ATOM 806 C C . ILE A 1 101 ? 3.058 7.273 -17.900 1.00 57.81 101 ILE A C 1
ATOM 808 O O . ILE A 1 101 ? 2.830 6.103 -17.593 1.00 57.81 101 ILE A O 1
ATOM 812 N N . LEU A 1 102 ? 4.157 7.593 -18.616 1.00 64.56 102 LEU A N 1
ATOM 813 C CA . LEU A 1 102 ? 5.179 6.603 -19.022 1.00 64.56 102 LEU A CA 1
ATOM 814 C C . LEU A 1 102 ? 6.038 6.229 -17.827 1.00 64.56 102 LEU A C 1
ATOM 816 O O . LEU A 1 102 ? 6.794 7.061 -17.334 1.00 64.56 102 LEU A O 1
ATOM 820 N N . VAL A 1 103 ? 6.048 4.950 -17.474 1.00 64.81 103 VAL A N 1
ATOM 821 C CA . VAL A 1 103 ? 7.020 4.416 -16.527 1.00 64.81 103 VAL A CA 1
ATOM 822 C C . VAL A 1 103 ? 7.964 3.482 -17.272 1.00 64.81 103 VAL A C 1
ATOM 824 O O . VAL A 1 103 ? 7.549 2.448 -17.793 1.00 64.81 103 VAL A O 1
ATOM 827 N N . ILE A 1 104 ? 9.248 3.845 -17.334 1.00 64.31 104 ILE A N 1
ATOM 828 C CA . ILE A 1 104 ? 10.319 2.933 -17.759 1.00 64.31 104 ILE A CA 1
ATOM 829 C C . ILE A 1 104 ? 10.864 2.276 -16.498 1.00 64.31 104 ILE A C 1
ATOM 831 O O . ILE A 1 104 ? 11.362 2.960 -15.602 1.00 64.31 104 ILE A O 1
ATOM 835 N N . LEU A 1 105 ? 10.758 0.953 -16.419 1.00 62.78 105 LEU A N 1
ATOM 836 C CA . LEU A 1 105 ? 11.198 0.220 -15.241 1.00 62.78 105 LEU A CA 1
ATOM 837 C C . LEU A 1 105 ? 12.732 0.117 -15.212 1.00 62.78 105 LEU A C 1
ATOM 839 O O . LEU A 1 105 ? 13.366 -0.068 -16.256 1.00 62.78 105 LEU A O 1
ATOM 843 N N . PRO A 1 106 ? 13.359 0.220 -14.026 1.00 61.59 106 PRO A N 1
ATOM 844 C CA . PRO A 1 106 ? 14.802 0.089 -13.904 1.00 61.59 106 PRO A CA 1
ATOM 845 C C . PRO A 1 106 ? 15.260 -1.336 -14.237 1.00 61.59 106 PRO A C 1
ATOM 847 O O . PRO A 1 106 ? 14.601 -2.329 -13.919 1.00 61.59 106 PRO A O 1
ATOM 850 N N . LYS A 1 107 ? 16.445 -1.437 -14.843 1.00 65.12 107 LYS A N 1
ATOM 851 C CA . LYS A 1 107 ? 17.096 -2.713 -15.151 1.00 65.12 107 LYS A CA 1
ATOM 852 C C . LYS A 1 107 ? 17.376 -3.523 -13.881 1.00 65.12 107 LYS A C 1
ATOM 854 O O . LYS A 1 107 ? 17.759 -2.972 -12.851 1.00 65.12 107 LYS A O 1
ATOM 859 N N . SER A 1 108 ? 17.253 -4.849 -13.974 1.00 71.31 108 SER A N 1
ATOM 860 C CA . SER A 1 108 ? 17.598 -5.765 -12.882 1.00 71.31 108 SER A CA 1
ATOM 861 C C . SER A 1 108 ? 18.318 -7.011 -13.388 1.00 71.31 108 SER A C 1
ATOM 863 O O . SER A 1 108 ? 17.693 -7.963 -13.860 1.00 71.31 108 SER A O 1
ATOM 865 N N . ASP A 1 109 ? 19.639 -7.054 -13.193 1.00 75.50 109 ASP A N 1
ATOM 866 C CA . ASP A 1 109 ? 20.468 -8.232 -13.488 1.00 75.50 109 ASP A CA 1
ATOM 867 C C . ASP A 1 109 ? 20.022 -9.467 -12.722 1.00 75.50 109 ASP A C 1
ATOM 869 O O . ASP A 1 109 ? 20.082 -10.590 -13.227 1.00 75.50 109 ASP A O 1
ATOM 873 N N . ARG A 1 110 ? 19.539 -9.263 -11.496 1.00 78.50 110 ARG A N 1
ATOM 874 C CA . ARG A 1 110 ? 19.053 -10.349 -10.655 1.00 78.50 110 ARG A CA 1
ATOM 875 C C . ARG A 1 110 ? 17.796 -10.983 -11.244 1.00 78.50 110 ARG A C 1
ATOM 877 O O . ARG A 1 110 ? 17.726 -12.208 -11.315 1.00 78.50 110 ARG A O 1
ATOM 884 N N . CYS A 1 111 ? 16.828 -10.176 -11.678 1.00 73.38 111 CYS A N 1
ATOM 885 C CA . CYS A 1 111 ? 15.612 -10.710 -12.283 1.00 73.38 111 CYS A CA 1
ATOM 886 C C . CYS A 1 111 ? 15.820 -11.230 -13.697 1.00 73.38 111 CYS A C 1
ATOM 888 O O . CYS A 1 111 ? 15.277 -12.282 -14.014 1.00 73.38 111 CYS A O 1
ATOM 890 N N . ALA A 1 112 ? 16.676 -10.593 -14.495 1.00 75.38 112 ALA A N 1
ATOM 891 C CA . ALA A 1 112 ? 17.059 -11.123 -15.798 1.00 75.38 112 ALA A CA 1
ATOM 892 C C . ALA A 1 112 ? 17.676 -12.527 -15.678 1.00 75.38 112 ALA A C 1
ATOM 894 O O . ALA A 1 112 ? 17.280 -13.440 -16.394 1.00 75.38 112 ALA A O 1
ATOM 895 N N . LYS A 1 113 ? 18.575 -12.746 -14.707 1.00 79.38 113 LYS A N 1
ATOM 896 C CA . LYS A 1 113 ? 19.143 -14.080 -14.443 1.00 79.38 113 LYS A CA 1
ATOM 897 C C . LYS A 1 113 ? 18.105 -15.080 -13.938 1.00 79.38 113 LYS A C 1
ATOM 899 O O . LYS A 1 113 ? 18.141 -16.238 -14.336 1.00 79.38 113 LYS A O 1
ATOM 904 N N . ALA A 1 114 ? 17.199 -14.652 -13.058 1.00 77.38 114 ALA A N 1
ATOM 905 C CA . ALA A 1 114 ? 16.197 -15.540 -12.477 1.00 77.38 114 ALA A CA 1
ATOM 906 C C . ALA A 1 114 ? 15.132 -15.972 -13.497 1.00 77.38 114 ALA A C 1
ATOM 908 O O . ALA A 1 114 ? 14.732 -17.133 -13.498 1.00 77.38 114 ALA A O 1
ATOM 909 N N . LEU A 1 115 ? 14.671 -15.052 -14.346 1.00 72.31 115 LEU A N 1
ATOM 910 C CA . LEU A 1 115 ? 13.679 -15.292 -15.401 1.00 72.31 115 LEU A CA 1
ATOM 911 C C . LEU A 1 115 ? 14.291 -15.955 -16.646 1.00 72.31 115 LEU A C 1
ATOM 913 O O . LEU A 1 115 ? 13.596 -16.627 -17.405 1.00 72.31 115 LEU A O 1
ATOM 917 N N . GLY A 1 116 ? 15.605 -15.836 -16.842 1.00 69.69 116 GLY A N 1
ATOM 918 C CA . GLY A 1 116 ? 16.310 -16.490 -17.939 1.00 69.69 116 GLY A CA 1
ATOM 919 C C . GLY A 1 116 ? 15.894 -15.924 -19.298 1.00 69.69 116 GLY A C 1
ATOM 920 O O . GLY A 1 116 ? 16.254 -14.802 -19.630 1.00 69.69 116 GLY A O 1
ATOM 921 N N . SER A 1 117 ? 15.167 -16.719 -20.093 1.00 54.81 117 SER A N 1
ATOM 922 C CA . SER A 1 117 ? 14.694 -16.347 -21.444 1.00 54.81 117 SER A CA 1
ATOM 923 C C . SER A 1 117 ? 13.253 -15.814 -21.486 1.00 54.81 117 SER A C 1
ATOM 925 O O . SER A 1 117 ? 12.730 -15.528 -22.566 1.00 54.81 117 SER A O 1
ATOM 927 N N . GLU A 1 118 ? 12.601 -15.695 -20.326 1.00 55.12 118 GLU A N 1
ATOM 928 C CA . GLU A 1 118 ? 11.256 -15.131 -20.196 1.00 55.12 118 GLU A CA 1
ATOM 929 C C . GLU A 1 118 ? 11.271 -13.600 -20.351 1.00 55.12 118 GLU A C 1
ATOM 931 O O . GLU A 1 118 ? 12.286 -12.935 -20.139 1.00 55.12 118 GLU A O 1
ATOM 936 N N . PHE A 1 119 ? 10.137 -13.027 -20.756 1.00 51.00 119 PHE A N 1
ATOM 937 C CA . PHE A 1 119 ? 10.040 -11.596 -21.023 1.00 51.00 119 PHE A CA 1
ATOM 938 C C . PHE A 1 119 ? 10.102 -10.752 -19.736 1.00 51.00 119 PHE A C 1
ATOM 940 O O . PHE A 1 119 ? 9.372 -10.992 -18.779 1.00 51.00 119 PHE A O 1
ATOM 947 N N . LEU A 1 120 ? 10.920 -9.701 -19.756 1.00 51.34 120 LEU A N 1
ATOM 948 C CA . LEU A 1 120 ? 10.980 -8.640 -18.753 1.00 51.34 120 LEU A CA 1
ATOM 949 C C . LEU A 1 120 ? 9.953 -7.555 -19.082 1.00 51.34 120 LEU A C 1
ATOM 951 O O . LEU A 1 120 ? 9.866 -7.139 -20.237 1.00 51.34 120 LEU A O 1
ATOM 955 N N . ILE A 1 121 ? 9.223 -7.048 -18.085 1.00 52.69 121 ILE A N 1
ATOM 956 C CA . ILE A 1 121 ? 8.459 -5.803 -18.256 1.00 52.69 121 ILE A CA 1
ATOM 957 C C . ILE A 1 121 ? 9.475 -4.667 -18.340 1.00 52.69 121 ILE A C 1
ATOM 959 O O . ILE A 1 121 ? 10.280 -4.481 -17.429 1.00 52.69 121 ILE A O 1
ATOM 963 N N . PHE A 1 122 ? 9.455 -3.933 -19.445 1.00 37.12 122 PHE A N 1
ATOM 964 C CA . PHE A 1 122 ? 10.378 -2.835 -19.703 1.00 37.12 122 PHE A CA 1
ATOM 965 C C . PHE A 1 122 ? 9.720 -1.469 -19.513 1.00 37.12 122 PHE A C 1
ATOM 967 O O . PHE A 1 122 ? 10.324 -0.562 -18.944 1.00 37.12 122 PHE A O 1
ATOM 974 N N . ALA A 1 123 ? 8.484 -1.314 -19.982 1.00 34.91 123 ALA A N 1
ATOM 975 C CA . ALA A 1 123 ? 7.734 -0.079 -19.825 1.00 34.91 123 ALA A CA 1
ATOM 976 C C . ALA A 1 123 ? 6.261 -0.369 -19.557 1.00 34.91 123 ALA A C 1
ATOM 978 O O . ALA A 1 123 ? 5.697 -1.318 -20.107 1.00 34.91 123 ALA A O 1
ATOM 979 N N . GLU A 1 124 ? 5.654 0.471 -18.730 1.00 42.69 124 GLU A N 1
ATOM 980 C CA . GLU A 1 124 ? 4.256 0.395 -18.333 1.00 42.69 124 GLU A CA 1
ATOM 981 C C . GLU A 1 124 ? 3.603 1.777 -18.446 1.00 42.69 124 GLU A C 1
ATOM 983 O O . GLU A 1 124 ? 4.203 2.804 -18.124 1.00 42.69 124 GLU A O 1
ATOM 988 N N . LYS A 1 125 ? 2.374 1.792 -18.960 1.00 40.62 125 LYS A N 1
ATOM 989 C CA . LYS A 1 125 ? 1.512 2.968 -19.106 1.00 40.62 125 LYS A CA 1
ATOM 990 C C . LYS A 1 125 ? 0.146 2.629 -18.543 1.00 40.62 125 LYS A C 1
ATOM 992 O O . LYS A 1 125 ? -0.434 1.651 -19.009 1.00 40.62 125 LYS A O 1
ATOM 997 N N . GLN A 1 126 ? -0.380 3.425 -17.617 1.00 34.78 126 GLN A N 1
ATOM 998 C CA . GLN A 1 126 ? -1.662 3.163 -16.959 1.00 34.78 126 GLN A CA 1
ATOM 999 C C . GLN A 1 126 ? -2.556 4.407 -16.960 1.00 34.78 126 GLN A C 1
ATOM 1001 O O . GLN A 1 126 ? -2.127 5.469 -16.524 1.00 34.78 126 GLN A O 1
ATOM 1006 N N . GLU A 1 127 ? -3.811 4.262 -17.385 1.00 37.44 127 GLU A N 1
ATOM 1007 C CA . GLU A 1 127 ? -4.832 5.309 -17.276 1.00 37.44 127 GLU A CA 1
ATOM 1008 C C . GLU A 1 127 ? -6.108 4.739 -16.640 1.00 37.44 127 GLU A C 1
ATOM 1010 O O . GLU A 1 127 ? -6.554 3.628 -16.953 1.00 37.44 127 GLU A O 1
ATOM 1015 N N . VAL A 1 128 ? -6.701 5.506 -15.725 1.00 36.94 128 VAL A N 1
ATOM 1016 C CA . VAL A 1 128 ? -8.007 5.213 -15.129 1.00 36.94 128 VAL A CA 1
ATOM 1017 C C . VAL A 1 128 ? -9.053 5.977 -15.934 1.00 36.94 128 VAL A C 1
ATOM 1019 O O . VAL A 1 128 ? -9.131 7.203 -15.872 1.00 36.94 128 VAL A O 1
ATOM 1022 N N . CYS A 1 129 ? -9.856 5.266 -16.723 1.00 31.12 129 CYS A N 1
ATOM 1023 C CA . CYS A 1 129 ? -10.911 5.881 -17.514 1.00 31.12 129 CYS A CA 1
ATOM 1024 C C . CYS A 1 129 ? -12.112 6.177 -16.603 1.00 31.12 129 CYS A C 1
ATOM 1026 O O . CYS A 1 129 ? -12.970 5.322 -16.377 1.00 31.12 129 CYS A O 1
ATOM 1028 N N . MET A 1 130 ? -12.164 7.395 -16.060 1.00 29.20 130 MET A N 1
ATOM 1029 C CA . MET A 1 130 ? -13.354 7.934 -15.403 1.00 29.20 130 MET A CA 1
ATOM 1030 C C . MET A 1 130 ? -14.315 8.443 -16.487 1.00 29.20 130 MET A C 1
ATOM 1032 O O . MET A 1 130 ? -13.915 9.193 -17.380 1.00 29.20 130 MET A O 1
ATOM 1036 N N . MET A 1 131 ? -15.577 8.008 -16.450 1.00 29.91 131 MET A N 1
ATOM 1037 C CA . MET A 1 131 ? -16.578 8.303 -17.480 1.00 29.91 131 MET A CA 1
ATOM 1038 C C . MET A 1 131 ? -16.799 9.823 -17.594 1.00 29.91 131 MET A C 1
ATOM 1040 O O . MET A 1 131 ? -17.479 10.431 -16.771 1.00 29.91 131 MET A O 1
ATOM 1044 N N . LYS A 1 132 ? -16.189 10.460 -18.604 1.00 32.25 132 LYS A N 1
ATOM 1045 C CA . LYS A 1 132 ? -16.345 11.896 -18.875 1.00 32.25 132 LYS A CA 1
ATOM 1046 C C . LYS A 1 132 ? -17.788 12.165 -19.303 1.00 32.25 132 LYS A C 1
ATOM 1048 O O . LYS A 1 132 ? -18.175 11.856 -20.428 1.00 32.25 132 LYS A O 1
ATOM 1053 N N . VAL A 1 133 ? -18.582 12.747 -18.406 1.00 39.81 133 VAL A N 1
ATOM 1054 C CA . VAL A 1 133 ? -19.909 13.283 -18.730 1.00 39.81 133 VAL A CA 1
ATOM 1055 C C . VAL A 1 133 ? -19.711 14.423 -19.730 1.00 39.81 133 VAL A C 1
ATOM 1057 O O . VAL A 1 133 ? -19.196 15.487 -19.390 1.00 39.81 133 VAL A O 1
ATOM 1060 N N . ALA A 1 134 ? -20.059 14.174 -20.991 1.00 36.56 134 ALA A N 1
ATOM 1061 C CA . ALA A 1 134 ? -19.990 15.166 -22.053 1.00 36.56 134 ALA A CA 1
ATOM 1062 C C . ALA A 1 134 ? -20.997 16.292 -21.773 1.00 36.56 134 ALA A C 1
ATOM 1064 O O . ALA A 1 134 ? -22.210 16.087 -21.795 1.00 36.56 134 ALA A O 1
ATOM 1065 N N . LEU A 1 135 ? -20.479 17.488 -21.493 1.00 39.47 135 LEU A N 1
ATOM 1066 C CA . LEU A 1 135 ? -21.258 18.707 -21.309 1.00 39.47 135 LEU A CA 1
ATOM 1067 C C . LEU A 1 135 ? -21.827 19.165 -22.656 1.00 39.47 135 LEU A C 1
ATOM 1069 O O . LEU A 1 135 ? -21.130 19.798 -23.448 1.00 39.47 135 LEU A O 1
ATOM 1073 N N . LEU A 1 136 ? -23.113 18.904 -22.891 1.00 39.84 136 LEU A N 1
ATOM 1074 C CA . LEU A 1 136 ? -23.913 19.736 -23.781 1.00 39.84 136 LEU A CA 1
ATOM 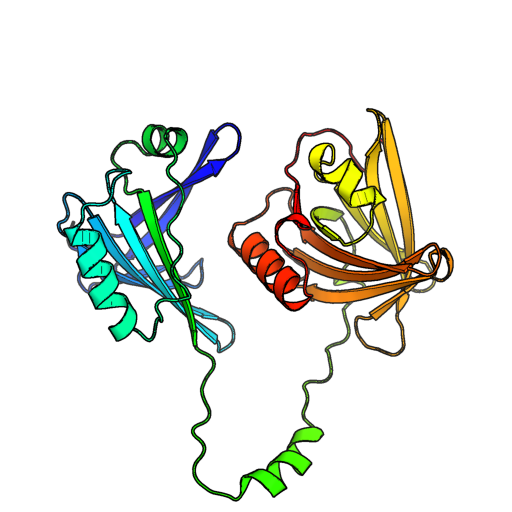1075 C C . LEU A 1 136 ? -24.802 20.666 -22.952 1.00 39.84 136 LEU A C 1
ATOM 1077 O O . LEU A 1 136 ? -25.675 20.238 -22.202 1.00 39.84 136 LEU A O 1
ATOM 1081 N N . SER A 1 137 ? -24.544 21.958 -23.169 1.00 50.41 137 SER A N 1
ATOM 1082 C CA . SER A 1 137 ? -25.422 23.120 -22.996 1.00 50.41 137 SER A CA 1
ATOM 1083 C C . SER A 1 137 ? -25.951 23.435 -21.592 1.00 50.41 137 SER A C 1
ATOM 1085 O O . SER A 1 137 ? -26.918 22.837 -21.144 1.00 50.41 137 SER A O 1
ATOM 1087 N N . LEU A 1 138 ? -25.351 24.471 -20.980 1.00 48.84 138 LEU A N 1
ATOM 1088 C CA . LEU A 1 138 ? -25.953 25.652 -20.309 1.00 48.84 138 LEU A CA 1
ATOM 1089 C C . LEU A 1 138 ? -27.099 25.496 -19.276 1.00 48.84 138 LEU A C 1
ATOM 1091 O O . LEU A 1 138 ? -27.464 26.489 -18.656 1.00 48.84 138 LEU A O 1
ATOM 1095 N N . GLY A 1 139 ? -27.622 24.298 -19.016 1.00 51.91 139 GLY A N 1
ATOM 1096 C CA . GLY A 1 139 ? -28.635 24.011 -17.992 1.00 51.91 139 GLY A CA 1
ATOM 1097 C C . GLY A 1 139 ? -28.066 23.448 -16.684 1.00 51.91 139 GLY A C 1
ATOM 1098 O O . GLY A 1 139 ? -28.811 23.241 -15.729 1.00 51.91 139 GLY A O 1
ATOM 1099 N N . LEU A 1 140 ? -26.751 23.202 -16.613 1.00 51.75 140 LEU A N 1
ATOM 1100 C CA . LEU A 1 140 ? -26.112 22.538 -15.468 1.00 51.75 140 LEU A CA 1
ATOM 1101 C C . LEU A 1 140 ? -25.915 23.426 -14.231 1.00 51.75 140 LEU A C 1
ATOM 1103 O O . LEU A 1 140 ? -25.651 22.900 -13.154 1.00 51.75 140 LEU A O 1
ATOM 1107 N N . THR A 1 141 ? -26.057 24.747 -14.338 1.00 49.09 141 THR A N 1
ATOM 1108 C CA . THR A 1 141 ? -25.887 25.629 -13.172 1.00 49.09 141 THR A CA 1
ATOM 1109 C C . THR A 1 141 ? -27.010 25.449 -12.150 1.00 49.09 141 THR A C 1
ATOM 1111 O O . THR A 1 141 ? -26.743 25.478 -10.951 1.00 49.09 141 THR A O 1
ATOM 1114 N N . LEU A 1 142 ? -28.243 25.167 -12.596 1.00 47.66 142 LEU A N 1
ATOM 1115 C CA . LEU A 1 142 ? -29.358 24.849 -11.694 1.00 47.66 142 LEU A CA 1
ATOM 1116 C C . LEU A 1 142 ? -29.256 23.428 -11.112 1.00 47.66 142 LEU A C 1
ATOM 1118 O O . LEU A 1 142 ? -29.638 23.209 -9.966 1.00 47.66 142 LEU A O 1
ATOM 1122 N N . LEU A 1 143 ? -28.709 22.472 -11.873 1.00 46.22 143 LEU A N 1
ATOM 1123 C CA . LEU A 1 143 ? -28.548 21.086 -11.422 1.00 46.22 143 LEU A CA 1
ATOM 1124 C C . LEU A 1 143 ? -27.390 20.928 -10.420 1.00 46.22 143 LEU A C 1
ATOM 1126 O O . LEU A 1 143 ? -27.470 20.085 -9.536 1.00 46.22 143 LEU A O 1
ATOM 1130 N N . CYS A 1 144 ? -26.352 21.769 -10.495 1.00 41.31 144 CYS A N 1
ATOM 1131 C CA . CYS A 1 144 ? -25.270 21.796 -9.504 1.00 41.31 144 CYS A CA 1
ATOM 1132 C C . CYS A 1 144 ? -25.756 22.163 -8.095 1.00 41.31 144 CYS A C 1
ATOM 1134 O O . CYS A 1 144 ? -25.231 21.623 -7.126 1.00 41.31 144 CYS A O 1
ATOM 1136 N N . MET A 1 145 ? -26.771 23.026 -7.962 1.00 40.84 145 MET A N 1
ATOM 1137 C CA . MET A 1 145 ? -27.349 23.332 -6.646 1.00 40.84 145 MET A CA 1
ATOM 1138 C C . MET A 1 145 ? -28.204 22.180 -6.094 1.00 40.84 145 MET A C 1
ATOM 1140 O O . MET A 1 145 ? -28.261 22.009 -4.884 1.00 40.84 145 MET A O 1
ATOM 1144 N N . LEU A 1 146 ? -28.801 21.352 -6.960 1.00 42.28 146 LEU A N 1
ATOM 1145 C CA . LEU A 1 146 ? -29.552 20.148 -6.567 1.00 42.28 146 LEU A CA 1
ATOM 1146 C C . LEU A 1 146 ? -28.651 18.923 -6.318 1.00 42.28 146 LEU A C 1
ATOM 1148 O O . LEU A 1 146 ? -29.014 18.043 -5.546 1.00 42.28 146 LEU A O 1
ATOM 1152 N N . LEU A 1 147 ? -27.471 18.855 -6.942 1.00 38.84 147 LEU A N 1
ATOM 1153 C CA . LEU A 1 147 ? -26.500 17.768 -6.750 1.00 38.84 147 LEU A CA 1
ATOM 1154 C C . LEU A 1 147 ? -25.537 18.002 -5.576 1.00 38.84 147 LEU A C 1
ATOM 1156 O O . LEU A 1 147 ? -24.893 17.053 -5.135 1.00 38.84 147 LEU A O 1
ATOM 1160 N N . ALA A 1 148 ? -25.466 19.220 -5.029 1.00 33.03 148 ALA A N 1
ATOM 1161 C CA . ALA A 1 148 ? -24.694 19.504 -3.815 1.00 33.03 148 ALA A CA 1
ATOM 1162 C C . ALA A 1 148 ? -25.215 18.741 -2.575 1.00 33.03 148 ALA A C 1
ATOM 1164 O O . ALA A 1 148 ? -24.483 18.581 -1.602 1.00 33.03 148 ALA A O 1
ATOM 1165 N N . GLU A 1 149 ? -26.446 18.219 -2.623 1.00 34.19 149 GLU A N 1
ATOM 1166 C CA . GLU A 1 149 ? -27.037 17.376 -1.573 1.00 34.19 149 GLU A CA 1
ATOM 1167 C C . GLU A 1 149 ? -26.833 15.865 -1.799 1.00 34.19 149 GLU A C 1
ATOM 1169 O O . GLU A 1 149 ? -27.263 15.055 -0.979 1.00 34.19 149 GLU A O 1
ATOM 1174 N N . ALA A 1 150 ? -26.140 15.463 -2.871 1.00 35.47 150 ALA A N 1
ATOM 1175 C CA . ALA A 1 150 ? -25.878 14.060 -3.199 1.00 35.47 150 ALA A CA 1
ATOM 1176 C C . ALA A 1 150 ? -24.376 13.738 -3.295 1.00 35.47 150 ALA A C 1
ATOM 1178 O O . ALA A 1 150 ? -23.955 12.908 -4.100 1.00 35.47 150 ALA A O 1
ATOM 1179 N N . GLN A 1 151 ? -23.553 14.358 -2.446 1.00 29.03 151 GLN A N 1
ATOM 1180 C CA . GLN A 1 151 ? -22.260 13.769 -2.095 1.00 29.03 151 GLN A CA 1
ATOM 1181 C C . GLN A 1 151 ? -22.556 12.411 -1.425 1.00 29.03 151 GLN A C 1
ATOM 1183 O O . GLN A 1 151 ? -23.393 12.382 -0.514 1.00 29.03 151 GLN A O 1
ATOM 1188 N N . PRO A 1 152 ? -21.926 11.285 -1.816 1.00 32.66 152 PRO A N 1
ATOM 1189 C CA . PRO A 1 152 ? -22.056 10.050 -1.058 1.00 32.66 152 PRO A CA 1
ATOM 1190 C C . PRO A 1 152 ? -21.652 10.363 0.377 1.00 32.66 152 PRO A C 1
ATOM 1192 O O . PRO A 1 152 ? -20.523 10.785 0.636 1.00 32.66 152 PRO A O 1
ATOM 1195 N N . ARG A 1 153 ? -22.604 10.243 1.305 1.00 35.84 153 ARG A N 1
ATOM 1196 C CA . ARG A 1 153 ? -22.340 10.371 2.735 1.00 35.84 153 ARG A CA 1
ATOM 1197 C C . ARG A 1 153 ? -21.189 9.419 3.030 1.00 35.84 153 ARG A C 1
ATOM 1199 O O . ARG A 1 153 ? -21.362 8.226 2.794 1.00 35.84 153 ARG A O 1
ATOM 1206 N N . ALA A 1 154 ? -20.038 9.945 3.461 1.00 47.09 154 ALA A N 1
ATOM 1207 C CA . ALA A 1 154 ? -18.882 9.129 3.816 1.00 47.09 154 ALA A CA 1
ATOM 1208 C C . ALA A 1 154 ? -19.380 7.971 4.686 1.00 47.09 154 ALA A C 1
ATOM 1210 O O . ALA A 1 154 ? -19.982 8.194 5.744 1.00 47.09 154 ALA A O 1
ATOM 1211 N N . GLU A 1 155 ? -19.275 6.754 4.157 1.00 54.31 155 GLU A N 1
ATOM 1212 C CA . GLU A 1 155 ? -19.836 5.582 4.806 1.00 54.31 155 GLU A CA 1
ATOM 1213 C C . GLU A 1 155 ? -19.115 5.416 6.145 1.00 54.31 155 GLU A C 1
ATOM 1215 O O . GLU A 1 155 ? -17.890 5.538 6.221 1.00 54.31 155 GLU A O 1
ATOM 1220 N N . ARG A 1 156 ? -19.874 5.239 7.233 1.00 70.38 156 ARG A N 1
ATOM 1221 C CA . ARG A 1 156 ? -19.269 5.100 8.562 1.00 70.38 156 ARG A CA 1
ATOM 1222 C C . ARG A 1 156 ? -18.357 3.881 8.558 1.00 70.38 156 ARG A C 1
ATOM 1224 O O . ARG A 1 156 ? -18.761 2.805 8.121 1.00 70.38 156 ARG A O 1
ATOM 1231 N N . VAL A 1 157 ? -17.146 4.056 9.072 1.00 84.50 157 VAL A N 1
ATOM 1232 C CA . VAL A 1 157 ? -16.182 2.964 9.191 1.00 84.50 157 VAL A CA 1
ATOM 1233 C C . VAL A 1 157 ? -16.724 1.930 10.174 1.00 84.50 157 VAL A C 1
ATOM 1235 O O . VAL A 1 157 ? -17.066 2.250 11.313 1.00 84.50 157 VAL A O 1
ATOM 1238 N N . ASP A 1 158 ? -16.786 0.670 9.747 1.00 89.75 158 ASP A N 1
ATOM 1239 C CA . ASP A 1 158 ? -17.191 -0.426 10.622 1.00 89.75 158 ASP A CA 1
ATOM 1240 C C . ASP A 1 158 ? -16.030 -0.781 11.559 1.00 89.75 158 ASP A C 1
ATOM 1242 O O . ASP A 1 158 ? -15.123 -1.544 11.213 1.00 89.75 158 ASP A O 1
ATOM 1246 N N . LYS A 1 159 ? -16.062 -0.212 12.769 1.00 92.06 159 LYS A N 1
ATOM 1247 C CA . LYS A 1 159 ? -15.035 -0.408 13.802 1.00 92.06 159 LYS A CA 1
ATOM 1248 C C . LYS A 1 159 ? -14.810 -1.877 14.157 1.00 92.06 159 LYS A C 1
ATOM 1250 O O . LYS A 1 159 ? -13.684 -2.245 14.478 1.00 92.06 159 LYS A O 1
ATOM 1255 N N . ASN A 1 160 ? -15.833 -2.728 14.062 1.00 92.44 160 ASN A N 1
ATOM 1256 C CA . ASN A 1 160 ? -15.681 -4.152 14.361 1.00 92.44 160 ASN A CA 1
ATOM 1257 C C . ASN A 1 160 ? -14.821 -4.843 13.299 1.00 92.44 160 ASN A C 1
ATOM 1259 O O . ASN A 1 160 ? -13.966 -5.662 13.635 1.00 92.44 160 ASN A O 1
ATOM 1263 N N . LYS A 1 161 ? -14.982 -4.468 12.025 1.00 93.62 161 LYS A N 1
ATOM 1264 C CA . LYS A 1 161 ? -14.173 -5.001 10.919 1.00 93.62 161 LYS A CA 1
ATOM 1265 C C . LYS A 1 161 ? -12.738 -4.477 10.907 1.00 93.62 161 LYS A C 1
ATOM 1267 O O . LYS A 1 161 ? -11.876 -5.095 10.287 1.00 93.62 161 LYS A O 1
ATOM 1272 N N . LEU A 1 162 ? -12.454 -3.373 11.603 1.00 91.69 162 LEU A N 1
ATOM 1273 C CA . LEU A 1 162 ? -11.076 -2.920 11.812 1.00 91.69 162 LEU A CA 1
ATOM 1274 C C . LEU A 1 162 ? -10.292 -3.855 12.733 1.00 91.69 162 LEU A C 1
ATOM 1276 O O . LEU A 1 162 ? -9.066 -3.874 12.658 1.00 91.69 162 LEU A O 1
ATOM 1280 N N . THR A 1 163 ? -10.971 -4.604 13.604 1.00 95.19 163 THR A N 1
ATOM 1281 C CA . THR A 1 163 ? -10.301 -5.323 14.688 1.00 95.19 163 THR A CA 1
ATOM 1282 C C . THR A 1 163 ? -9.359 -6.427 14.202 1.00 95.19 163 THR A C 1
ATOM 1284 O O . THR A 1 163 ? -9.446 -6.929 13.074 1.00 95.19 163 THR A O 1
ATOM 1287 N N . GLY A 1 164 ? -8.423 -6.793 15.072 1.00 92.56 164 GLY A N 1
ATOM 1288 C CA . GLY A 1 164 ? -7.446 -7.850 14.873 1.00 92.56 164 GLY A CA 1
ATOM 1289 C C . GLY A 1 164 ? -6.090 -7.353 14.389 1.00 92.56 164 GLY A C 1
ATOM 1290 O O . GLY A 1 164 ? -5.765 -6.165 14.432 1.00 92.56 164 GLY A O 1
ATOM 1291 N N . LYS A 1 165 ? -5.292 -8.311 13.915 1.00 93.56 165 LYS A N 1
ATOM 1292 C CA . LYS A 1 165 ? -3.893 -8.101 13.542 1.00 93.56 165 LYS A CA 1
ATOM 1293 C C . LYS A 1 165 ? -3.758 -7.312 12.241 1.00 93.56 165 LYS A C 1
ATOM 1295 O O . LYS A 1 165 ? -4.508 -7.523 11.285 1.00 93.56 165 LYS A O 1
ATOM 1300 N N . TRP A 1 166 ? -2.735 -6.469 12.221 1.00 94.25 166 TRP A N 1
ATOM 1301 C CA . TRP A 1 166 ? -2.297 -5.649 11.102 1.00 94.25 166 TRP A CA 1
ATOM 1302 C C . TRP A 1 166 ? -0.768 -5.561 11.071 1.00 94.25 166 TRP A C 1
ATOM 1304 O O . TRP A 1 166 ? -0.076 -5.875 12.040 1.00 94.25 166 TRP A O 1
ATOM 1314 N N . TYR A 1 167 ? -0.234 -5.077 9.959 1.00 90.25 167 TYR A N 1
ATOM 1315 C CA . TYR A 1 167 ? 1.179 -4.784 9.775 1.00 90.25 167 TYR A CA 1
ATOM 1316 C C . TYR A 1 167 ? 1.324 -3.409 9.144 1.00 90.25 167 TYR A C 1
ATOM 1318 O O . TYR A 1 167 ? 0.780 -3.159 8.070 1.00 90.25 167 TYR A O 1
ATOM 1326 N N . VAL A 1 168 ? 2.066 -2.516 9.795 1.00 90.69 168 VAL A N 1
ATOM 1327 C CA . VAL A 1 168 ? 2.431 -1.231 9.200 1.00 90.69 168 VAL A CA 1
ATOM 1328 C C . VAL A 1 168 ? 3.583 -1.478 8.231 1.00 90.69 168 VAL A C 1
ATOM 1330 O O . VAL A 1 168 ? 4.715 -1.736 8.650 1.00 90.69 168 VAL A O 1
ATOM 1333 N N . THR A 1 169 ? 3.273 -1.420 6.938 1.00 90.62 169 THR A N 1
ATOM 1334 C CA . THR A 1 169 ? 4.191 -1.733 5.829 1.00 90.62 169 THR A CA 1
ATOM 1335 C C . THR A 1 169 ? 4.609 -0.504 5.032 1.00 90.62 169 THR A C 1
ATOM 1337 O O . THR A 1 169 ? 5.552 -0.582 4.253 1.00 90.62 169 THR A O 1
ATOM 1340 N N . GLY A 1 170 ? 3.982 0.652 5.254 1.00 90.75 170 GLY A N 1
ATOM 1341 C CA . GLY A 1 170 ? 4.403 1.911 4.644 1.00 90.75 170 GLY A CA 1
ATOM 1342 C C . GLY A 1 170 ? 4.057 3.114 5.509 1.00 90.75 170 GLY A C 1
ATOM 1343 O O . GLY A 1 170 ? 3.000 3.142 6.142 1.00 90.75 170 GLY A O 1
ATOM 1344 N N . VAL A 1 171 ? 4.944 4.108 5.555 1.00 90.88 171 VAL A N 1
ATOM 1345 C CA . VAL A 1 171 ? 4.676 5.404 6.187 1.00 90.88 171 VAL A CA 1
ATOM 1346 C C . VAL A 1 171 ? 5.249 6.539 5.342 1.00 90.88 171 VAL A C 1
ATOM 1348 O O . VAL A 1 171 ? 6.425 6.520 4.998 1.00 90.88 171 VAL A O 1
ATOM 1351 N N . ALA A 1 172 ? 4.436 7.554 5.067 1.00 90.38 172 ALA A N 1
ATOM 1352 C CA . ALA A 1 172 ? 4.880 8.859 4.592 1.00 90.38 172 ALA A CA 1
ATOM 1353 C C . ALA A 1 172 ? 4.742 9.852 5.748 1.00 90.38 172 ALA A C 1
ATOM 1355 O O . ALA A 1 172 ? 3.715 9.837 6.421 1.00 90.38 172 ALA A O 1
ATOM 1356 N N . SER A 1 173 ? 5.741 10.684 6.053 1.00 86.25 173 SER A N 1
ATOM 1357 C CA . SER A 1 173 ? 5.613 11.609 7.193 1.00 86.25 173 SER A CA 1
ATOM 1358 C C . SER A 1 173 ? 6.473 12.858 7.092 1.00 86.25 173 SER A C 1
ATOM 1360 O O . SER A 1 173 ? 7.609 12.804 6.640 1.00 86.25 173 SER A O 1
ATOM 1362 N N . THR A 1 174 ? 5.981 13.981 7.612 1.00 83.88 174 THR A N 1
ATOM 1363 C CA . THR A 1 174 ? 6.782 15.200 7.815 1.00 83.88 174 THR A CA 1
ATOM 1364 C C . THR A 1 174 ? 7.443 15.257 9.198 1.00 83.88 174 THR A C 1
ATOM 1366 O O . THR A 1 174 ? 8.161 16.207 9.506 1.00 83.88 174 THR A O 1
ATOM 1369 N N . CYS A 1 175 ? 7.231 14.254 10.057 1.00 78.50 175 CYS A N 1
ATOM 1370 C CA . CYS A 1 175 ? 7.826 14.209 11.389 1.00 78.50 175 CYS A CA 1
ATOM 1371 C C . CYS A 1 175 ? 9.346 13.996 11.326 1.00 78.50 175 CYS A C 1
ATOM 1373 O O . CYS A 1 175 ? 9.827 12.939 10.912 1.00 78.50 175 CYS A O 1
ATOM 1375 N N . ASN A 1 176 ? 10.103 14.943 11.887 1.00 73.38 176 ASN A N 1
ATOM 1376 C CA . ASN A 1 176 ? 11.568 14.878 11.975 1.00 73.38 176 ASN A CA 1
ATOM 1377 C C . ASN A 1 176 ? 12.096 13.590 12.626 1.00 73.38 176 ASN A C 1
ATOM 1379 O O . ASN A 1 176 ? 13.119 13.056 12.203 1.00 73.38 176 ASN A O 1
ATOM 1383 N N . TRP A 1 177 ? 11.435 13.092 13.676 1.00 70.38 177 TRP A N 1
ATOM 1384 C CA . TRP A 1 177 ? 11.884 11.888 14.383 1.00 70.38 177 TRP A CA 1
ATOM 1385 C C . TRP A 1 177 ? 11.762 10.630 13.511 1.00 70.38 177 TRP A C 1
ATOM 1387 O O . TRP A 1 177 ? 12.645 9.774 13.562 1.00 70.38 177 TRP A O 1
ATOM 1397 N N . LEU A 1 178 ? 10.710 10.548 12.688 1.00 69.12 178 LEU A N 1
ATOM 1398 C CA . LEU A 1 178 ? 10.477 9.425 11.788 1.00 69.12 178 LEU A CA 1
ATOM 1399 C C . LEU A 1 178 ? 11.435 9.495 10.596 1.00 69.12 178 LEU A C 1
ATOM 1401 O O . LEU A 1 178 ? 12.059 8.497 10.252 1.00 69.12 178 LEU A O 1
ATOM 1405 N N . GLN A 1 179 ? 11.651 10.693 10.041 1.00 69.88 179 GLN A N 1
ATOM 1406 C CA . GLN A 1 179 ? 12.614 10.906 8.957 1.00 69.88 179 GLN A CA 1
ATOM 1407 C C . GLN A 1 179 ? 14.039 10.493 9.340 1.00 69.88 179 GLN A C 1
ATOM 1409 O O . GLN A 1 179 ? 14.745 9.893 8.533 1.00 69.88 179 GLN A O 1
ATOM 1414 N N . LYS A 1 180 ? 14.447 10.740 10.591 1.00 70.50 180 LYS A N 1
ATOM 1415 C CA . LYS A 1 180 ? 15.760 10.318 11.107 1.00 70.50 180 LYS A CA 1
ATOM 1416 C C . LYS A 1 180 ? 15.900 8.805 11.275 1.00 70.50 180 LYS A C 1
ATOM 1418 O O . LYS A 1 180 ? 17.021 8.317 11.271 1.00 70.50 180 LYS A O 1
ATOM 1423 N N . ARG A 1 181 ? 14.794 8.079 11.463 1.00 68.25 181 ARG A N 1
ATOM 1424 C CA . ARG A 1 181 ? 14.799 6.637 11.766 1.00 68.25 181 ARG A CA 1
ATOM 1425 C C . ARG A 1 181 ? 14.330 5.761 10.609 1.00 68.25 181 ARG A C 1
ATOM 1427 O O . ARG A 1 181 ? 14.483 4.550 10.693 1.00 68.25 181 ARG A O 1
ATOM 1434 N N . LYS A 1 182 ? 13.804 6.340 9.524 1.00 69.75 182 LYS A N 1
ATOM 1435 C CA . LYS A 1 182 ? 13.186 5.597 8.412 1.00 69.75 182 LYS A CA 1
ATOM 1436 C C . LYS A 1 182 ? 14.058 4.478 7.834 1.00 69.75 182 LYS A C 1
ATOM 1438 O O . LYS A 1 182 ? 13.522 3.437 7.480 1.00 69.75 182 LYS A O 1
ATOM 1443 N N . GLY A 1 183 ? 15.380 4.673 7.773 1.00 67.31 183 GLY A N 1
ATOM 1444 C CA . GLY A 1 183 ? 16.328 3.679 7.247 1.00 67.31 183 GLY A CA 1
ATOM 1445 C C . GLY A 1 183 ? 16.554 2.474 8.168 1.00 67.31 183 GLY A C 1
ATOM 1446 O O . GLY A 1 183 ? 16.870 1.388 7.686 1.00 67.31 183 GLY A O 1
ATOM 1447 N N . ASP A 1 184 ? 16.331 2.653 9.470 1.00 68.81 184 ASP A N 1
ATOM 1448 C CA . ASP A 1 184 ? 16.514 1.621 10.498 1.00 68.81 184 ASP A CA 1
ATOM 1449 C C . ASP A 1 184 ? 15.191 0.935 10.869 1.00 68.81 184 ASP A C 1
ATOM 1451 O O . ASP A 1 184 ? 15.171 -0.084 11.564 1.00 68.81 184 ASP A O 1
ATOM 1455 N N . MET A 1 185 ? 14.068 1.497 10.417 1.00 71.06 185 MET A N 1
ATOM 1456 C CA . MET A 1 185 ? 12.743 0.956 10.667 1.00 71.06 185 MET A CA 1
ATOM 1457 C C . MET A 1 185 ? 12.479 -0.291 9.827 1.00 71.06 185 MET A C 1
ATOM 1459 O O . MET A 1 185 ? 12.964 -0.471 8.710 1.00 71.06 185 MET A O 1
ATOM 1463 N N . THR A 1 186 ? 11.671 -1.172 10.396 1.00 78.06 186 THR A N 1
ATOM 1464 C CA . THR A 1 186 ? 11.197 -2.393 9.750 1.00 78.06 186 THR A CA 1
ATOM 1465 C C . THR A 1 186 ? 9.692 -2.477 9.894 1.00 78.06 186 THR A C 1
ATOM 1467 O O . THR A 1 186 ? 9.089 -1.637 10.563 1.00 78.06 186 THR A O 1
ATOM 1470 N N . MET A 1 187 ? 9.082 -3.459 9.235 1.00 84.94 187 MET A N 1
ATOM 1471 C CA . MET A 1 187 ? 7.641 -3.654 9.315 1.00 84.94 187 MET A CA 1
ATOM 1472 C C . MET A 1 187 ? 7.230 -3.814 10.783 1.00 84.94 187 MET A C 1
ATOM 1474 O O . MET A 1 187 ? 7.794 -4.637 11.505 1.00 84.94 187 MET A O 1
ATOM 1478 N N . MET A 1 188 ? 6.248 -3.023 11.210 1.00 85.94 188 MET A N 1
ATOM 1479 C CA . MET A 1 188 ? 5.798 -2.991 12.601 1.00 85.94 188 MET A CA 1
ATOM 1480 C C . MET A 1 188 ? 4.499 -3.786 12.726 1.00 85.94 188 MET A C 1
ATOM 1482 O O . MET A 1 188 ? 3.507 -3.413 12.091 1.00 85.94 188 MET A O 1
ATOM 1486 N N . PRO A 1 189 ? 4.462 -4.875 13.511 1.00 89.81 189 PRO A N 1
ATOM 1487 C CA . PRO A 1 189 ? 3.211 -5.556 13.792 1.00 89.81 189 PRO A CA 1
ATOM 1488 C C . PRO A 1 189 ? 2.320 -4.641 14.631 1.00 89.81 189 PRO A C 1
ATOM 1490 O O . PRO A 1 189 ? 2.780 -3.964 15.556 1.00 89.81 189 PRO A O 1
ATOM 1493 N N . ALA A 1 190 ? 1.042 -4.635 14.289 1.00 92.94 190 ALA A N 1
ATOM 1494 C CA . ALA A 1 190 ? 0.025 -3.828 14.923 1.00 92.94 190 ALA A CA 1
ATOM 1495 C C . ALA A 1 190 ? -1.231 -4.656 15.204 1.00 92.94 190 ALA A C 1
ATOM 1497 O O . ALA A 1 190 ? -1.451 -5.720 14.624 1.00 92.94 190 ALA A O 1
ATOM 1498 N N . ASP A 1 191 ? -2.040 -4.176 16.130 1.00 94.12 191 ASP A N 1
ATOM 1499 C CA . ASP A 1 191 ? -3.336 -4.741 16.463 1.00 94.12 191 ASP A CA 1
ATOM 1500 C C . ASP A 1 191 ? -4.318 -3.599 16.686 1.00 94.12 191 ASP A C 1
ATOM 1502 O O . ASP A 1 191 ? -3.958 -2.543 17.216 1.00 94.12 191 ASP A O 1
ATOM 1506 N N . ILE A 1 192 ? -5.545 -3.804 16.225 1.00 96.94 192 ILE A N 1
ATOM 1507 C CA . ILE A 1 192 ? -6.656 -2.902 16.479 1.00 96.94 192 ILE A CA 1
ATOM 1508 C C . ILE A 1 192 ? -7.667 -3.667 17.321 1.00 96.94 192 ILE A C 1
ATOM 1510 O O . ILE A 1 192 ? -8.151 -4.724 16.922 1.00 96.94 192 ILE A O 1
ATOM 1514 N N . SER A 1 193 ? -8.038 -3.109 18.463 1.00 96.44 193 SER A N 1
ATOM 1515 C CA . SER A 1 193 ? -9.076 -3.663 19.329 1.00 96.44 193 SER A CA 1
ATOM 1516 C C . SER A 1 193 ? -10.060 -2.578 19.759 1.00 96.44 193 SER A C 1
ATOM 1518 O O . SER A 1 193 ? -9.849 -1.393 19.496 1.00 96.44 193 SER A O 1
ATOM 1520 N N . LEU A 1 194 ? -11.172 -2.988 20.372 1.00 96.75 194 LEU A N 1
ATOM 1521 C CA . LEU A 1 194 ? -12.159 -2.069 20.931 1.00 96.75 194 LEU A CA 1
ATOM 1522 C C . LEU A 1 194 ? -12.103 -2.114 22.455 1.00 96.75 194 LEU A C 1
ATOM 1524 O O . LEU A 1 194 ? -12.081 -3.195 23.048 1.00 96.75 194 LEU A O 1
ATOM 1528 N N . THR A 1 195 ? -12.097 -0.942 23.086 1.00 95.44 195 THR A N 1
ATOM 1529 C CA . THR A 1 195 ? -12.243 -0.827 24.540 1.00 95.44 195 THR A CA 1
ATOM 1530 C C . THR A 1 195 ? -13.663 -1.206 24.969 1.00 95.44 195 THR A C 1
ATOM 1532 O O . THR A 1 195 ? -14.560 -1.390 24.140 1.00 95.44 195 THR A O 1
ATOM 1535 N N . LYS A 1 196 ? -13.908 -1.300 26.283 1.00 91.94 196 LYS A N 1
ATOM 1536 C CA . LYS A 1 196 ? -15.257 -1.570 26.815 1.00 91.94 196 LYS A CA 1
ATOM 1537 C C . LYS A 1 196 ? -16.246 -0.461 26.449 1.00 91.94 196 LYS A C 1
ATOM 1539 O O . LYS A 1 196 ? -17.439 -0.711 26.320 1.00 91.94 196 LYS A O 1
ATOM 1544 N N . GLU A 1 197 ? -15.727 0.741 26.255 1.00 91.81 197 GLU A N 1
ATOM 1545 C CA . GLU A 1 197 ? -16.435 1.957 25.882 1.00 91.81 197 GLU A CA 1
ATOM 1546 C C . GLU A 1 197 ? -16.622 2.078 24.354 1.00 91.81 197 GLU A C 1
ATOM 1548 O O . GLU A 1 197 ? -17.268 3.009 23.879 1.00 91.81 197 GLU A O 1
ATOM 1553 N N . GLY A 1 198 ? -16.099 1.126 23.567 1.00 91.19 198 GLY A N 1
ATOM 1554 C CA . GLY A 1 198 ? -16.220 1.104 22.105 1.00 91.19 198 GLY A CA 1
ATOM 1555 C C . GLY A 1 198 ? -15.255 2.048 21.377 1.00 91.19 198 GLY A C 1
ATOM 1556 O O . GLY A 1 198 ? -15.492 2.393 20.211 1.00 91.19 198 GLY A O 1
ATOM 1557 N N . GLU A 1 199 ? -14.191 2.476 22.056 1.00 95.31 199 GLU A N 1
ATOM 1558 C CA . GLU A 1 199 ? -13.100 3.279 21.498 1.00 95.31 199 GLU A CA 1
ATOM 1559 C C . GLU A 1 199 ? -12.093 2.376 20.787 1.00 95.31 199 GLU A C 1
ATOM 1561 O O . GLU A 1 199 ? -11.938 1.206 21.137 1.00 95.31 199 GLU A O 1
ATOM 1566 N N . VAL A 1 200 ? -11.406 2.906 19.778 1.00 96.50 200 VAL A N 1
ATOM 1567 C CA . VAL A 1 200 ? -10.413 2.150 19.013 1.00 96.50 200 VAL A CA 1
ATOM 1568 C C . VAL A 1 200 ? -9.075 2.202 19.742 1.00 96.50 200 VAL A C 1
ATOM 1570 O O . VAL A 1 200 ? -8.474 3.266 19.862 1.00 96.50 200 VAL A O 1
ATOM 1573 N N . LEU A 1 201 ? -8.587 1.051 20.197 1.00 97.00 201 LEU A N 1
ATOM 1574 C CA . LEU A 1 201 ? -7.242 0.889 20.737 1.00 97.00 201 LEU A CA 1
ATOM 1575 C C . LEU A 1 201 ? -6.321 0.374 19.630 1.00 97.00 201 LEU A C 1
ATOM 1577 O O . LEU A 1 201 ? -6.468 -0.755 19.162 1.00 97.00 201 LEU A O 1
ATOM 1581 N N . PHE A 1 202 ? -5.373 1.208 19.213 1.00 96.38 202 PHE A N 1
ATOM 1582 C CA . PHE A 1 202 ? -4.331 0.848 18.259 1.00 96.38 202 PHE A CA 1
ATOM 1583 C C . PHE A 1 202 ? -3.029 0.555 19.002 1.00 96.38 202 PHE A C 1
ATOM 1585 O O . PHE A 1 202 ? -2.452 1.450 19.621 1.00 96.38 202 PHE A O 1
ATOM 1592 N N . SER A 1 203 ? -2.534 -0.673 18.887 1.00 92.62 203 SER A N 1
ATOM 1593 C CA . SER A 1 203 ? -1.264 -1.108 19.470 1.00 92.62 203 SER A CA 1
ATOM 1594 C C . SER A 1 203 ? -0.271 -1.430 18.357 1.00 92.62 203 SER A C 1
ATOM 1596 O O . SER A 1 203 ? -0.630 -2.053 17.364 1.00 92.62 203 SER A O 1
ATOM 1598 N N . MET A 1 204 ? 0.991 -1.033 18.501 1.00 89.25 204 MET A N 1
ATOM 1599 C CA . MET A 1 204 ? 2.041 -1.263 17.504 1.00 89.25 204 MET A CA 1
ATOM 1600 C C . MET A 1 204 ? 3.376 -1.527 18.195 1.00 89.25 204 MET A C 1
ATOM 1602 O O . MET A 1 204 ? 3.753 -0.786 19.101 1.00 89.25 204 MET A O 1
ATOM 1606 N N . ALA A 1 205 ? 4.116 -2.541 17.748 1.00 85.56 205 ALA A N 1
ATOM 1607 C CA . ALA A 1 205 ? 5.473 -2.795 18.225 1.00 85.56 205 ALA A CA 1
ATOM 1608 C C . ALA A 1 205 ? 6.516 -2.328 17.208 1.00 85.56 205 ALA A C 1
ATOM 1610 O O . ALA A 1 205 ? 6.366 -2.524 16.003 1.00 85.56 205 ALA A O 1
ATOM 1611 N N . PHE A 1 206 ? 7.598 -1.733 17.695 1.00 76.75 206 PHE A N 1
ATOM 1612 C CA . PHE A 1 206 ? 8.716 -1.283 16.876 1.00 76.75 206 PHE A CA 1
ATOM 1613 C C . PHE A 1 206 ? 10.047 -1.583 17.561 1.00 76.75 206 PHE A C 1
ATOM 1615 O O . PHE A 1 206 ? 10.143 -1.630 18.787 1.00 76.75 206 PHE A O 1
ATOM 1622 N N . SER A 1 207 ? 11.088 -1.784 16.754 1.00 72.75 207 SER A N 1
ATOM 1623 C CA . SER A 1 207 ? 12.451 -1.948 17.254 1.00 72.75 207 SER A CA 1
ATOM 1624 C C . SER A 1 207 ? 13.111 -0.582 17.421 1.00 72.75 207 SER A C 1
ATOM 1626 O O . SER A 1 207 ? 13.110 0.241 16.504 1.00 72.75 207 SER A O 1
ATOM 1628 N N . SER A 1 208 ? 13.693 -0.335 18.589 1.00 67.88 208 SER A N 1
ATOM 1629 C CA . SER A 1 208 ? 14.518 0.837 18.862 1.00 67.88 208 SER A CA 1
ATOM 1630 C C . SER A 1 208 ? 15.812 0.374 19.523 1.00 67.88 208 SER A C 1
ATOM 1632 O O . SER A 1 208 ? 15.790 -0.173 20.622 1.00 67.88 208 SER A O 1
ATOM 1634 N N . GLN A 1 209 ? 16.950 0.586 18.852 1.00 65.44 209 GLN A N 1
ATOM 1635 C CA . GLN A 1 209 ? 18.282 0.177 19.337 1.00 65.44 209 GLN A CA 1
ATOM 1636 C C . GLN A 1 209 ? 18.381 -1.324 19.686 1.00 65.44 209 GLN A C 1
ATOM 1638 O O . GLN A 1 209 ? 19.035 -1.705 20.654 1.00 65.44 209 GLN A O 1
ATOM 1643 N N . GLY A 1 210 ? 17.703 -2.183 18.919 1.00 67.38 210 GLY A N 1
ATOM 1644 C CA . GLY A 1 210 ? 17.715 -3.635 19.129 1.00 67.38 210 GLY A CA 1
ATOM 1645 C C . GLY A 1 210 ? 16.796 -4.136 20.248 1.00 67.38 210 GLY A C 1
ATOM 1646 O O . GLY A 1 210 ? 16.752 -5.339 20.482 1.00 67.38 210 GLY A O 1
ATOM 1647 N N . LYS A 1 211 ? 16.041 -3.253 20.918 1.00 75.56 211 LYS A N 1
ATOM 1648 C CA . LYS A 1 211 ? 14.968 -3.632 21.850 1.00 75.56 211 LYS A CA 1
ATOM 1649 C C . LYS A 1 211 ? 13.603 -3.420 21.204 1.00 75.56 211 LYS A C 1
ATOM 1651 O O . LYS A 1 211 ? 13.370 -2.380 20.587 1.00 75.56 211 LYS A O 1
ATOM 1656 N N . CYS A 1 212 ? 12.705 -4.387 21.368 1.00 79.88 212 CYS A N 1
ATOM 1657 C CA . CYS A 1 212 ? 11.307 -4.241 20.980 1.00 79.88 212 CYS A CA 1
ATOM 1658 C C . CYS A 1 212 ? 10.584 -3.358 22.000 1.00 79.88 212 CYS A C 1
ATOM 1660 O O . CYS A 1 212 ? 10.827 -3.443 23.202 1.00 79.88 212 CYS A O 1
ATOM 1662 N N . THR A 1 213 ? 9.760 -2.438 21.516 1.00 81.50 213 THR A N 1
ATOM 1663 C CA . THR A 1 213 ? 8.966 -1.528 22.344 1.00 81.50 213 THR A CA 1
ATOM 1664 C C . THR A 1 213 ? 7.567 -1.432 21.767 1.00 81.50 213 THR A C 1
ATOM 1666 O O . THR A 1 213 ? 7.397 -1.344 20.549 1.00 81.50 213 THR A O 1
ATOM 1669 N N . LYS A 1 214 ? 6.568 -1.441 22.646 1.00 85.31 214 LYS A N 1
ATOM 1670 C CA . LYS A 1 214 ? 5.157 -1.304 22.297 1.00 85.31 214 LYS A CA 1
ATOM 1671 C C . LYS A 1 214 ? 4.692 0.143 22.482 1.00 85.31 214 LYS A C 1
ATOM 1673 O O . LYS A 1 214 ? 5.018 0.783 23.478 1.00 85.31 214 LYS A O 1
ATOM 1678 N N . MET A 1 215 ? 3.922 0.654 21.526 1.00 83.69 215 MET A N 1
ATOM 1679 C CA . MET A 1 215 ? 3.155 1.896 21.644 1.00 83.69 215 MET A CA 1
ATOM 1680 C C . MET A 1 215 ? 1.675 1.571 21.514 1.00 83.69 215 MET A C 1
ATOM 1682 O O . MET A 1 215 ? 1.286 0.797 20.640 1.00 83.69 215 MET A O 1
ATOM 1686 N N . GLU A 1 216 ? 0.863 2.193 22.357 1.00 91.31 216 GLU A N 1
ATOM 1687 C CA . GLU A 1 216 ? -0.589 2.078 22.327 1.00 91.31 216 GLU A CA 1
ATOM 1688 C C . GLU A 1 216 ? -1.200 3.470 22.244 1.00 91.31 216 GLU A C 1
ATOM 1690 O O . GLU A 1 216 ? -0.677 4.415 22.823 1.00 91.31 216 GLU A O 1
ATOM 1695 N N . MET A 1 217 ? -2.269 3.606 21.471 1.00 91.19 217 MET A N 1
ATOM 1696 C CA . MET A 1 217 ? -2.997 4.856 21.310 1.00 91.19 217 MET A CA 1
ATOM 1697 C C . MET A 1 217 ? -4.489 4.553 21.284 1.00 91.19 217 MET A C 1
ATOM 1699 O O . MET A 1 217 ? -4.946 3.758 20.459 1.00 91.19 217 MET A O 1
ATOM 1703 N N . THR A 1 218 ? -5.242 5.218 22.154 1.00 95.88 218 THR A N 1
ATOM 1704 C CA . THR A 1 218 ? -6.705 5.137 22.170 1.00 95.88 218 THR A CA 1
ATOM 1705 C C . THR A 1 218 ? -7.306 6.296 21.385 1.00 95.88 218 THR A C 1
ATOM 1707 O O . THR A 1 218 ? -6.875 7.446 21.513 1.00 95.88 218 THR A O 1
ATOM 1710 N N . PHE A 1 219 ? -8.305 5.978 20.569 1.00 95.75 219 PHE A N 1
ATOM 1711 C CA . PHE A 1 219 ? -8.949 6.873 19.622 1.00 95.75 219 PHE A CA 1
ATOM 1712 C C . PHE A 1 219 ? -10.474 6.812 19.761 1.00 95.75 219 PHE A C 1
ATOM 1714 O O . PHE A 1 219 ? -11.085 5.745 19.654 1.00 95.75 219 PHE A O 1
ATOM 1721 N N . LYS A 1 220 ? -11.102 7.978 19.930 1.00 95.38 220 LYS A N 1
ATOM 1722 C CA . LYS A 1 220 ? -12.560 8.146 19.919 1.00 95.38 220 LYS A CA 1
ATOM 1723 C C . LYS A 1 220 ? -13.003 8.613 18.540 1.00 95.38 220 LYS A C 1
ATOM 1725 O O . LYS A 1 220 ? -12.374 9.495 17.968 1.00 95.38 220 LYS A O 1
ATOM 1730 N N . GLU A 1 221 ? -14.064 8.027 18.002 1.00 91.94 221 GLU A N 1
ATOM 1731 C CA . GLU A 1 221 ? -14.654 8.492 16.741 1.00 91.94 221 GLU A CA 1
ATOM 1732 C C . GLU A 1 221 ? -15.221 9.908 16.929 1.00 91.94 221 GLU A C 1
ATOM 1734 O O . GLU A 1 221 ? -15.841 10.189 17.959 1.00 91.94 221 GLU A O 1
ATOM 1739 N N . THR A 1 222 ? -14.967 10.804 15.975 1.00 92.06 222 THR A N 1
ATOM 1740 C CA . THR A 1 222 ? -15.487 12.178 16.018 1.00 92.06 222 THR A CA 1
ATOM 1741 C C . THR A 1 222 ? -16.874 12.245 15.372 1.00 92.06 222 THR A C 1
ATOM 1743 O O . THR A 1 222 ? -17.460 11.238 14.971 1.00 92.06 222 THR A O 1
ATOM 1746 N N . GLU A 1 223 ? -17.439 13.446 15.267 1.00 88.81 223 GLU A N 1
ATOM 1747 C CA . GLU A 1 223 ? -18.680 13.658 14.514 1.00 88.81 223 GLU A CA 1
ATOM 1748 C C . GLU A 1 223 ? -18.494 13.422 13.003 1.00 88.81 223 GLU A C 1
ATOM 1750 O O . GLU A 1 223 ? -19.462 13.126 12.296 1.00 88.81 223 GLU A O 1
ATOM 1755 N N . THR A 1 224 ? -17.251 13.514 12.517 1.00 86.00 224 THR A N 1
ATOM 1756 C CA . THR A 1 224 ? -16.880 13.268 11.124 1.00 86.00 224 THR A CA 1
ATOM 1757 C C . THR A 1 224 ? -16.708 11.758 10.897 1.00 86.00 224 THR A C 1
ATOM 1759 O O . THR A 1 224 ? -15.829 11.143 11.500 1.00 86.00 224 THR A O 1
ATOM 1762 N N . PRO A 1 225 ? -17.505 11.121 10.016 1.00 83.69 225 PRO A N 1
ATOM 1763 C CA . PRO A 1 225 ? -17.395 9.686 9.759 1.00 83.69 225 PRO A CA 1
ATOM 1764 C C . PRO A 1 225 ? -15.988 9.267 9.318 1.00 83.69 225 PRO A C 1
ATOM 1766 O O . PRO A 1 225 ? -15.422 9.853 8.397 1.00 83.69 225 PRO A O 1
ATOM 1769 N N . GLY A 1 226 ? -15.441 8.228 9.957 1.00 84.69 226 GLY A N 1
ATOM 1770 C CA . GLY A 1 226 ? -14.103 7.709 9.647 1.00 84.69 226 GLY A CA 1
ATOM 1771 C C . GLY A 1 226 ? -12.944 8.556 10.179 1.00 84.69 226 GLY A C 1
ATOM 1772 O O . GLY A 1 226 ? -11.785 8.229 9.915 1.00 84.69 226 GLY A O 1
ATOM 1773 N N . GLU A 1 227 ? -13.240 9.606 10.944 1.00 93.12 227 GLU A N 1
ATOM 1774 C CA . GLU A 1 227 ? -12.265 10.381 11.698 1.00 93.12 227 GLU A CA 1
ATOM 1775 C C . GLU A 1 227 ? -12.287 9.989 13.175 1.00 93.12 227 GLU A C 1
ATOM 1777 O O . GLU A 1 227 ? -13.329 9.755 13.788 1.00 93.12 227 GLU A O 1
ATOM 1782 N N . PHE A 1 228 ? -11.097 9.935 13.758 1.00 94.38 228 PHE A N 1
ATOM 1783 C CA . PHE A 1 228 ? -10.879 9.567 15.135 1.00 94.38 228 PHE A CA 1
ATOM 1784 C C . PHE A 1 228 ? -9.892 10.521 15.795 1.00 94.38 228 PHE A C 1
ATOM 1786 O O . PHE A 1 228 ? -8.924 10.961 15.177 1.00 94.38 228 PHE A O 1
ATOM 1793 N N . TYR A 1 229 ? -10.098 10.796 17.075 1.00 94.94 229 TYR A N 1
ATOM 1794 C CA . TYR A 1 229 ? -9.267 11.691 17.858 1.00 94.94 229 TYR A CA 1
ATOM 1795 C C . TYR A 1 229 ? -8.739 11.001 19.114 1.00 94.94 229 TYR A C 1
ATOM 1797 O O . TYR A 1 229 ? -9.474 10.331 19.840 1.00 94.94 229 TYR A O 1
ATOM 1805 N N . SER A 1 230 ? -7.448 11.182 19.370 1.00 92.69 230 SER A N 1
ATOM 1806 C CA . SER A 1 230 ? -6.790 10.776 20.603 1.00 92.69 230 SER A CA 1
ATOM 1807 C C . SER A 1 230 ? -6.507 12.006 21.457 1.00 92.69 230 SER A C 1
ATOM 1809 O O . SER A 1 230 ? -5.706 12.861 21.072 1.00 92.69 230 SER A O 1
ATOM 1811 N N . GLU A 1 231 ? -7.154 12.089 22.621 1.00 90.94 231 GLU A N 1
ATOM 1812 C CA . GLU A 1 231 ? -6.959 13.182 23.582 1.00 90.94 231 GLU A CA 1
ATOM 1813 C C . GLU A 1 231 ? -5.536 13.193 24.150 1.00 90.94 231 GLU A C 1
ATOM 1815 O O . GLU A 1 231 ? -4.904 14.247 24.194 1.00 90.94 231 GLU A O 1
ATOM 1820 N N . GLU A 1 232 ? -5.009 12.020 24.514 1.00 87.94 232 GLU A N 1
ATOM 1821 C CA . GLU A 1 232 ? -3.668 11.858 25.091 1.00 87.94 232 GLU A CA 1
ATOM 1822 C C . GLU A 1 232 ? -2.576 12.384 24.152 1.00 87.94 232 GLU A C 1
ATOM 1824 O O . GLU A 1 232 ? -1.699 13.150 24.556 1.00 87.94 232 GLU A O 1
ATOM 1829 N N . TYR A 1 233 ? -2.669 12.025 22.871 1.00 84.88 233 TYR A N 1
ATOM 1830 C CA . TYR A 1 233 ? -1.670 12.387 21.867 1.00 84.88 233 TYR A CA 1
ATOM 1831 C C . TYR A 1 233 ? -2.011 13.669 21.103 1.00 84.88 233 TYR A C 1
ATOM 1833 O O . TYR A 1 233 ? -1.224 14.093 20.255 1.00 84.88 233 TYR A O 1
ATOM 1841 N N . ARG A 1 234 ? -3.171 14.284 21.387 1.00 88.44 234 ARG A N 1
ATOM 1842 C CA . ARG A 1 234 ? -3.746 15.413 20.632 1.00 88.44 234 ARG A CA 1
ATOM 1843 C C . ARG A 1 234 ? -3.652 15.187 19.125 1.00 88.44 234 ARG A C 1
ATOM 1845 O O . ARG A 1 234 ? -3.141 16.022 18.375 1.00 88.44 234 ARG A O 1
ATOM 1852 N N . LYS A 1 235 ? -4.089 13.999 18.713 1.00 90.88 235 LYS A N 1
ATOM 1853 C CA . LYS A 1 235 ? -3.851 13.449 17.382 1.00 90.88 235 LYS A CA 1
ATOM 1854 C C . LYS A 1 235 ? -5.148 13.055 16.713 1.00 90.88 235 LYS A C 1
ATOM 1856 O O . LYS A 1 235 ? -5.914 12.275 17.270 1.00 90.88 235 LYS A O 1
ATOM 1861 N N . THR A 1 236 ? -5.331 13.534 15.492 1.00 92.19 236 THR A N 1
ATOM 1862 C CA . THR A 1 236 ? -6.453 13.158 14.635 1.00 92.19 236 THR A CA 1
ATOM 1863 C C . THR A 1 236 ? -5.986 12.127 13.617 1.00 92.19 236 THR A C 1
ATOM 1865 O O . THR A 1 236 ? -4.915 12.281 13.031 1.00 92.19 236 THR A O 1
ATOM 1868 N N . ALA A 1 237 ? -6.773 11.076 13.413 1.00 95.06 237 ALA A N 1
ATOM 1869 C CA . ALA A 1 237 ? -6.566 10.029 12.423 1.00 95.06 237 ALA A CA 1
ATOM 1870 C C . ALA A 1 237 ? -7.821 9.889 11.553 1.00 95.06 237 ALA A C 1
ATOM 1872 O O . ALA A 1 237 ? -8.930 9.812 12.065 1.00 95.06 237 ALA A O 1
ATOM 1873 N N . GLN A 1 238 ? -7.648 9.843 10.241 1.00 92.69 238 GLN A N 1
ATOM 1874 C CA . GLN A 1 238 ? -8.702 9.727 9.244 1.00 92.69 238 GLN A CA 1
ATOM 1875 C C . GLN A 1 238 ? -8.444 8.491 8.394 1.00 92.69 238 GLN A C 1
ATOM 1877 O O . GLN A 1 238 ? -7.367 8.334 7.812 1.00 92.69 238 GLN A O 1
ATOM 1882 N N . VAL A 1 239 ? -9.435 7.610 8.306 1.00 93.12 239 VAL A N 1
ATOM 1883 C CA . VAL A 1 239 ? -9.392 6.465 7.397 1.00 93.12 239 VAL A CA 1
ATOM 1884 C C . VAL A 1 239 ? -9.636 6.980 5.981 1.00 93.12 239 VAL A C 1
ATOM 1886 O O . VAL A 1 239 ? -10.736 7.406 5.650 1.00 93.12 239 VAL A O 1
ATOM 1889 N N . ILE A 1 240 ? -8.596 6.959 5.149 1.00 89.75 240 ILE A N 1
ATOM 1890 C CA . ILE A 1 240 ? -8.657 7.446 3.764 1.00 89.75 240 ILE A CA 1
ATOM 1891 C C . ILE A 1 240 ? -9.250 6.380 2.851 1.00 89.75 240 ILE A C 1
ATOM 1893 O O . ILE A 1 240 ? -10.095 6.669 2.008 1.00 89.75 240 ILE A O 1
ATOM 1897 N N . LYS A 1 241 ? -8.789 5.137 3.007 1.00 86.69 241 LYS A N 1
ATOM 1898 C CA . LYS A 1 241 ? -9.247 4.004 2.205 1.00 86.69 241 LYS A CA 1
ATOM 1899 C C . LYS A 1 241 ? -9.041 2.713 2.971 1.00 86.69 241 LYS A C 1
ATOM 1901 O O . LYS A 1 241 ? -7.981 2.515 3.558 1.00 86.69 241 LYS A O 1
ATOM 1906 N N . ILE A 1 242 ? -10.034 1.837 2.969 1.00 89.12 242 ILE A N 1
ATOM 1907 C CA . ILE A 1 242 ? -9.955 0.551 3.656 1.00 89.12 242 ILE A CA 1
ATOM 1908 C C . ILE A 1 242 ? -10.836 -0.473 2.958 1.00 89.12 242 ILE A C 1
ATOM 1910 O O . ILE A 1 242 ? -11.942 -0.149 2.531 1.00 89.12 242 ILE A O 1
ATOM 1914 N N . ASP A 1 243 ? -10.342 -1.703 2.847 1.00 86.00 243 ASP A N 1
ATOM 1915 C CA . ASP A 1 243 ? -11.133 -2.846 2.380 1.00 86.00 243 ASP A CA 1
ATOM 1916 C C . ASP A 1 243 ? -11.325 -3.922 3.457 1.00 86.00 243 ASP A C 1
ATOM 1918 O O . ASP A 1 243 ? -11.953 -4.944 3.196 1.00 86.00 243 ASP A O 1
ATOM 1922 N N . TYR A 1 244 ? -10.814 -3.664 4.667 1.00 84.50 244 TYR A N 1
ATOM 1923 C CA . TYR A 1 244 ? -10.867 -4.495 5.876 1.00 84.50 244 TYR A CA 1
ATOM 1924 C C . TYR A 1 244 ? -10.107 -5.829 5.799 1.00 84.50 244 TYR A C 1
ATOM 1926 O O . TYR A 1 244 ? -9.556 -6.263 6.813 1.00 84.50 244 TYR A O 1
ATOM 1934 N N . GLU A 1 245 ? -10.039 -6.446 4.622 1.00 83.31 245 GLU A N 1
ATOM 1935 C CA . GLU A 1 245 ? -9.507 -7.792 4.387 1.00 83.31 245 GLU A CA 1
ATOM 1936 C C . GLU A 1 245 ? -8.040 -7.803 3.946 1.00 83.31 245 GLU A C 1
ATOM 1938 O O . GLU A 1 245 ? -7.332 -8.783 4.177 1.00 83.31 245 GLU A O 1
ATOM 1943 N N . HIS A 1 246 ? -7.546 -6.722 3.338 1.00 82.81 246 HIS A N 1
ATOM 1944 C CA . HIS A 1 246 ? -6.190 -6.687 2.790 1.00 82.81 246 HIS A CA 1
ATOM 1945 C C . HIS A 1 246 ? -5.399 -5.491 3.295 1.00 82.81 246 HIS A C 1
ATOM 1947 O O . HIS A 1 246 ? -4.259 -5.666 3.732 1.00 82.81 246 HIS A O 1
ATOM 1953 N N . TYR A 1 247 ? -5.978 -4.289 3.253 1.00 89.31 247 TYR A N 1
ATOM 1954 C CA . TYR A 1 247 ? -5.274 -3.066 3.618 1.00 89.31 247 TYR A CA 1
ATOM 1955 C C . TYR A 1 247 ? -6.178 -1.987 4.223 1.00 89.31 247 TYR A C 1
ATOM 1957 O O . TYR A 1 247 ? -7.391 -1.942 4.017 1.00 89.31 247 TYR A O 1
ATOM 1965 N N . GLY A 1 248 ? -5.540 -1.070 4.942 1.00 93.38 248 GLY A N 1
ATOM 1966 C CA . GLY A 1 248 ? -6.108 0.196 5.384 1.00 93.38 248 GLY A CA 1
ATOM 1967 C C . GLY A 1 248 ? -5.075 1.307 5.240 1.00 93.38 248 GLY A C 1
ATOM 1968 O O . GLY A 1 248 ? -3.905 1.114 5.562 1.00 93.38 248 GLY A O 1
ATOM 1969 N N . ILE A 1 249 ? -5.490 2.468 4.746 1.00 95.38 249 ILE A N 1
ATOM 1970 C CA . ILE A 1 249 ? -4.653 3.661 4.618 1.00 95.38 249 ILE A CA 1
ATOM 1971 C C . ILE A 1 249 ? -5.244 4.745 5.505 1.00 95.38 249 ILE A C 1
ATOM 1973 O O . ILE A 1 249 ? -6.400 5.141 5.342 1.00 95.38 249 ILE A O 1
ATOM 1977 N N . VAL A 1 250 ? -4.438 5.209 6.454 1.00 95.88 250 VAL A N 1
ATOM 1978 C CA . VAL A 1 250 ? -4.847 6.165 7.483 1.00 95.88 250 VAL A CA 1
ATOM 1979 C C . VAL A 1 250 ? -3.964 7.396 7.390 1.00 95.88 250 VAL A C 1
ATOM 1981 O O . VAL A 1 250 ? -2.741 7.292 7.438 1.00 95.88 250 VAL A O 1
ATOM 1984 N N . TYR A 1 251 ? -4.580 8.565 7.273 1.00 93.06 251 TYR A N 1
ATOM 1985 C CA . TYR A 1 251 ? -3.903 9.851 7.383 1.00 93.06 251 TYR A CA 1
ATOM 1986 C C . TYR A 1 251 ? -4.032 10.351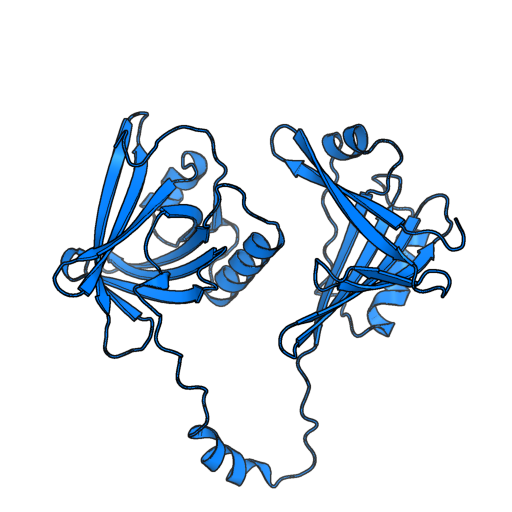 8.814 1.00 93.06 251 TYR A C 1
ATOM 1988 O O . TYR A 1 251 ? -5.132 10.376 9.350 1.00 93.06 251 TYR A O 1
ATOM 1996 N N . ALA A 1 252 ? -2.941 10.754 9.448 1.00 91.25 252 ALA A N 1
ATOM 1997 C CA . ALA A 1 252 ? -2.987 11.298 10.794 1.00 91.25 252 ALA A CA 1
ATOM 1998 C C . ALA A 1 252 ? -2.152 12.566 10.919 1.00 91.25 252 ALA A C 1
ATOM 2000 O O . ALA A 1 252 ? -1.132 12.731 10.254 1.00 91.25 252 ALA A O 1
ATOM 2001 N N . PHE A 1 253 ? -2.579 13.468 11.795 1.00 89.94 253 PHE A N 1
ATOM 2002 C CA . PHE A 1 253 ? -1.878 14.716 12.055 1.00 89.94 253 PHE A CA 1
ATOM 2003 C C . PHE A 1 253 ? -2.047 15.155 13.508 1.00 89.94 253 PHE A C 1
ATOM 2005 O O . PHE A 1 253 ? -3.039 14.842 14.166 1.00 89.94 253 PHE A O 1
ATOM 2012 N N . TRP A 1 254 ? -1.029 15.834 14.025 1.00 87.75 254 TRP A N 1
ATOM 2013 C CA . TRP A 1 254 ? -0.992 16.367 15.385 1.00 87.75 254 TRP A CA 1
ATOM 2014 C C . TRP A 1 254 ? 0.034 17.493 15.482 1.00 87.75 254 TRP A C 1
ATOM 2016 O O . TRP A 1 254 ? 0.906 17.637 14.621 1.00 87.75 254 TRP A O 1
ATOM 2026 N N . THR A 1 255 ? -0.049 18.284 16.545 1.00 79.31 255 THR A N 1
ATOM 2027 C CA . THR A 1 255 ? 0.868 19.406 16.769 1.00 79.31 255 THR A CA 1
ATOM 2028 C C . THR A 1 255 ? 1.966 19.013 17.755 1.00 79.31 255 THR A C 1
ATOM 2030 O O . THR A 1 255 ? 1.679 18.605 18.879 1.00 79.31 255 THR A O 1
ATOM 2033 N N . VAL A 1 256 ? 3.226 19.170 17.346 1.00 74.50 256 VAL A N 1
ATOM 2034 C CA . VAL A 1 256 ? 4.429 18.997 18.176 1.00 74.50 256 VAL A CA 1
ATOM 2035 C C . VAL A 1 256 ? 5.253 20.275 18.080 1.00 74.50 256 VAL A C 1
ATOM 2037 O O . VAL A 1 256 ? 5.590 20.686 16.974 1.00 74.50 256 VAL A O 1
ATOM 2040 N N . ASP A 1 257 ? 5.576 20.902 19.213 1.00 76.25 257 ASP A N 1
ATOM 2041 C CA . ASP A 1 257 ? 6.376 22.138 19.269 1.00 76.25 257 ASP A CA 1
ATOM 2042 C C . ASP A 1 257 ? 5.876 23.226 18.295 1.00 76.25 257 ASP A C 1
ATOM 2044 O O . ASP A 1 257 ? 6.635 23.753 17.483 1.00 76.25 257 ASP A O 1
ATOM 2048 N N . GLU A 1 258 ? 4.563 23.495 18.321 1.00 79.50 258 GLU A N 1
ATOM 2049 C CA . GLU A 1 258 ? 3.859 24.452 17.439 1.00 79.50 258 GLU A CA 1
ATOM 2050 C C . GLU A 1 258 ? 3.902 24.120 15.935 1.00 79.50 258 GLU A C 1
ATOM 2052 O O . GLU A 1 258 ? 3.377 24.868 15.110 1.00 79.50 258 GLU A O 1
ATOM 2057 N N . LYS A 1 259 ? 4.465 22.970 15.555 1.00 80.06 259 LYS A N 1
ATOM 2058 C CA . LYS A 1 259 ? 4.499 22.483 14.176 1.00 80.06 259 LYS A CA 1
ATOM 2059 C C . LYS A 1 259 ? 3.531 21.332 13.989 1.00 80.06 259 LYS A C 1
ATOM 2061 O O . LYS A 1 259 ? 3.478 20.397 14.785 1.00 80.06 259 LYS A O 1
ATOM 2066 N N . VAL A 1 260 ? 2.795 21.374 12.887 1.00 83.38 260 VAL A N 1
ATOM 2067 C CA . VAL A 1 260 ? 1.921 20.271 12.496 1.00 83.38 260 VAL A CA 1
ATOM 2068 C C . VAL A 1 260 ? 2.781 19.163 11.900 1.00 83.38 260 VAL A C 1
ATOM 2070 O O . VAL A 1 260 ? 3.398 19.335 10.847 1.00 83.38 260 VAL A O 1
ATOM 2073 N N . CYS A 1 261 ? 2.822 18.016 12.571 1.00 84.69 261 CYS A N 1
ATOM 2074 C CA . CYS A 1 261 ? 3.269 16.788 11.945 1.00 84.69 261 CYS A CA 1
ATOM 2075 C C . CYS A 1 261 ? 2.084 16.108 11.267 1.00 84.69 261 CYS A C 1
ATOM 2077 O O . CYS A 1 261 ? 1.005 15.998 11.847 1.00 84.69 261 CYS A O 1
ATOM 2079 N N . ARG A 1 262 ? 2.318 15.622 10.049 1.00 91.38 262 ARG A N 1
ATOM 2080 C CA . ARG A 1 262 ? 1.387 14.781 9.306 1.00 91.38 262 ARG A CA 1
ATOM 2081 C C . ARG A 1 262 ? 2.052 13.468 8.923 1.00 91.38 262 ARG A C 1
ATOM 2083 O O . ARG A 1 262 ? 3.257 13.415 8.659 1.00 91.38 262 ARG A O 1
ATOM 2090 N N . GLU A 1 263 ? 1.259 12.413 8.883 1.00 90.75 263 GLU A N 1
ATOM 2091 C CA . GLU A 1 263 ? 1.667 11.095 8.430 1.00 90.75 263 GLU A CA 1
ATOM 2092 C C . GLU A 1 263 ? 0.556 10.415 7.629 1.00 90.75 263 GLU A C 1
ATOM 2094 O O . GLU A 1 263 ? -0.627 10.601 7.895 1.00 90.75 263 GLU A O 1
ATOM 2099 N N . LEU A 1 264 ? 0.949 9.589 6.670 1.00 95.31 264 LEU A N 1
ATOM 2100 C CA . LEU A 1 264 ? 0.093 8.622 6.004 1.00 95.31 264 LEU A CA 1
ATOM 2101 C C . LEU A 1 264 ? 0.648 7.238 6.327 1.00 95.31 264 LEU A C 1
ATOM 2103 O O . LEU A 1 264 ? 1.835 6.996 6.120 1.00 95.31 264 LEU A O 1
ATOM 2107 N N . LYS A 1 265 ? -0.182 6.335 6.846 1.00 94.62 265 LYS A N 1
ATOM 2108 C CA . LYS A 1 265 ? 0.207 4.961 7.177 1.00 94.62 265 LYS A CA 1
ATOM 2109 C C . LYS A 1 265 ? -0.536 3.967 6.309 1.00 94.62 265 LYS A C 1
ATOM 2111 O O . LYS A 1 265 ? -1.757 4.038 6.205 1.00 94.62 265 LYS A O 1
ATOM 2116 N N . LEU A 1 266 ? 0.206 3.009 5.771 1.00 95.38 266 LEU A N 1
ATOM 2117 C CA . LEU A 1 266 ? -0.321 1.811 5.146 1.00 95.38 266 LEU A CA 1
ATOM 2118 C C . LEU A 1 266 ? -0.277 0.653 6.142 1.00 95.38 266 LEU A C 1
ATOM 2120 O O . LEU A 1 266 ? 0.795 0.253 6.604 1.00 95.38 266 LEU A O 1
ATOM 2124 N N . LEU A 1 267 ? -1.455 0.121 6.447 1.00 93.69 267 LEU A N 1
ATOM 2125 C CA . LEU A 1 267 ? -1.657 -1.107 7.195 1.00 93.69 267 LEU A CA 1
ATOM 2126 C C . LEU A 1 267 ? -2.055 -2.220 6.232 1.00 93.69 267 LEU A C 1
ATOM 2128 O O . LEU A 1 267 ? -2.858 -2.007 5.329 1.00 93.69 267 LEU A O 1
ATOM 2132 N N . THR A 1 268 ? -1.527 -3.416 6.453 1.00 90.94 268 THR A N 1
ATOM 2133 C CA . THR A 1 268 ? -1.834 -4.620 5.670 1.00 90.94 268 THR A CA 1
ATOM 2134 C C . THR A 1 268 ? -2.180 -5.781 6.596 1.00 90.94 268 THR A C 1
ATOM 2136 O O . THR A 1 268 ? -1.689 -5.848 7.723 1.00 90.94 268 THR A O 1
ATOM 2139 N N . ARG A 1 269 ? -3.061 -6.687 6.161 1.00 86.50 269 ARG A N 1
ATOM 2140 C CA . ARG A 1 269 ? -3.434 -7.887 6.939 1.00 86.50 269 ARG A CA 1
ATOM 2141 C C . ARG A 1 269 ? -2.374 -8.983 6.893 1.00 86.50 269 ARG A C 1
ATOM 2143 O O . ARG A 1 269 ? -2.301 -9.814 7.793 1.00 86.50 269 ARG A O 1
ATOM 2150 N N . ILE A 1 270 ? -1.536 -8.961 5.863 1.00 77.88 270 ILE A N 1
ATOM 2151 C CA . ILE A 1 270 ? -0.398 -9.860 5.676 1.00 77.88 270 ILE A CA 1
ATOM 2152 C C . ILE A 1 270 ? 0.902 -9.059 5.698 1.00 77.88 270 ILE A C 1
ATOM 2154 O O . ILE A 1 270 ? 0.896 -7.849 5.526 1.00 77.88 270 ILE A O 1
ATOM 2158 N N . GLN A 1 271 ? 2.026 -9.735 5.900 1.00 73.25 271 GLN A N 1
ATOM 2159 C CA . GLN A 1 271 ? 3.343 -9.089 5.988 1.00 73.25 271 GLN A CA 1
ATOM 2160 C C . GLN A 1 271 ? 3.924 -8.705 4.618 1.00 73.25 271 GLN A C 1
ATOM 2162 O O . GLN A 1 271 ? 4.959 -8.045 4.540 1.00 73.25 271 GLN A O 1
ATOM 2167 N N . GLU A 1 272 ? 3.285 -9.162 3.542 1.00 66.31 272 GLU A N 1
ATOM 2168 C CA . GLU A 1 272 ? 3.703 -8.919 2.168 1.00 66.31 272 GLU A CA 1
ATOM 2169 C C . GLU A 1 272 ? 2.954 -7.717 1.597 1.00 66.31 272 GLU A C 1
ATOM 2171 O O . GLU A 1 272 ? 1.726 -7.643 1.647 1.00 66.31 272 GLU A O 1
ATOM 2176 N N . LEU A 1 273 ? 3.705 -6.779 1.026 1.00 72.31 273 LEU A N 1
ATOM 2177 C CA . LEU A 1 273 ? 3.138 -5.641 0.324 1.00 72.31 273 LEU A CA 1
ATOM 2178 C C . LEU A 1 273 ? 3.016 -5.968 -1.167 1.00 72.31 273 LEU A C 1
ATOM 2180 O O . LEU A 1 273 ? 4.009 -6.306 -1.812 1.00 72.31 273 LEU A O 1
ATOM 2184 N N . THR A 1 274 ? 1.805 -5.868 -1.718 1.00 74.69 274 THR A N 1
ATOM 2185 C CA . THR A 1 274 ? 1.604 -6.032 -3.164 1.00 74.69 274 THR A CA 1
ATOM 2186 C C . THR A 1 274 ? 1.988 -4.745 -3.908 1.00 74.69 274 THR A C 1
ATOM 2188 O O . THR A 1 274 ? 1.770 -3.655 -3.367 1.00 74.69 274 THR A O 1
ATOM 2191 N N . PRO A 1 275 ? 2.482 -4.827 -5.159 1.00 71.06 275 PRO A N 1
ATOM 2192 C CA . PRO A 1 275 ? 2.777 -3.636 -5.961 1.00 71.06 275 PRO A CA 1
ATOM 2193 C C . PRO A 1 275 ? 1.561 -2.721 -6.148 1.00 71.06 275 PRO A C 1
ATOM 2195 O O . PRO A 1 275 ? 1.696 -1.504 -6.177 1.00 71.06 275 PRO A O 1
ATOM 2198 N N . GLU A 1 276 ? 0.362 -3.302 -6.230 1.00 72.31 276 GLU A N 1
ATOM 2199 C CA . GLU A 1 276 ? -0.896 -2.568 -6.394 1.00 72.31 276 GLU A CA 1
ATOM 2200 C C . GLU A 1 276 ? -1.215 -1.732 -5.145 1.00 72.31 276 GLU A C 1
ATOM 2202 O O . GLU A 1 276 ? -1.578 -0.560 -5.247 1.00 72.31 276 GLU A O 1
ATOM 2207 N N . THR A 1 277 ? -1.036 -2.316 -3.956 1.00 74.31 277 THR A N 1
ATOM 2208 C CA . THR A 1 277 ? -1.226 -1.619 -2.678 1.00 74.31 277 THR A CA 1
ATOM 2209 C C . THR A 1 277 ? -0.146 -0.557 -2.451 1.00 74.31 277 THR A C 1
ATOM 2211 O O . THR A 1 277 ? -0.460 0.525 -1.957 1.00 74.31 277 THR A O 1
ATOM 2214 N N . GLU A 1 278 ? 1.108 -0.827 -2.832 1.00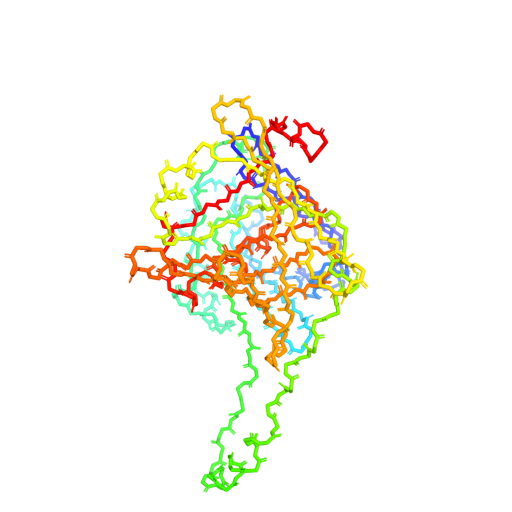 82.94 278 GLU A N 1
ATOM 2215 C CA . GLU A 1 278 ? 2.185 0.168 -2.757 1.00 82.94 278 GLU A CA 1
ATOM 2216 C C . GLU A 1 278 ? 1.920 1.355 -3.689 1.00 82.94 278 GLU A C 1
ATOM 2218 O O . GLU A 1 278 ? 2.014 2.502 -3.254 1.00 82.94 278 GLU A O 1
ATOM 2223 N N . ALA A 1 279 ? 1.547 1.098 -4.946 1.00 77.38 27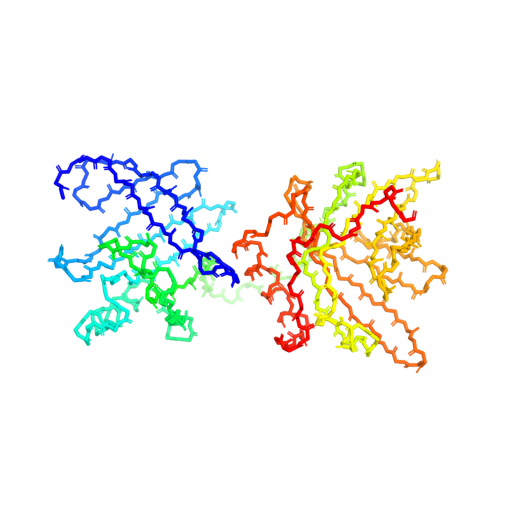9 ALA A N 1
ATOM 2224 C CA . ALA A 1 279 ? 1.240 2.146 -5.915 1.00 77.38 279 ALA A CA 1
ATOM 2225 C C . ALA A 1 279 ? 0.076 3.026 -5.440 1.00 77.38 279 ALA A C 1
ATOM 2227 O O . ALA A 1 279 ? 0.182 4.250 -5.466 1.00 77.38 279 ALA A O 1
ATOM 2228 N N . LEU A 1 280 ? -0.994 2.413 -4.919 1.00 79.44 280 LEU A N 1
ATOM 2229 C CA . LEU A 1 280 ? -2.111 3.140 -4.313 1.00 79.44 280 LEU A CA 1
ATOM 2230 C C . LEU A 1 280 ? -1.655 4.013 -3.136 1.00 79.44 280 LEU A C 1
ATOM 2232 O O . LEU A 1 280 ? -2.098 5.151 -2.999 1.00 79.44 280 LEU A O 1
ATOM 2236 N N . PHE A 1 281 ? -0.776 3.495 -2.278 1.00 88.25 281 PHE A N 1
ATOM 2237 C CA . PHE A 1 281 ? -0.247 4.257 -1.153 1.00 88.25 281 PHE A CA 1
ATOM 2238 C C . PHE A 1 281 ? 0.607 5.446 -1.603 1.00 88.25 281 PHE A C 1
ATOM 2240 O O . PHE A 1 281 ? 0.453 6.530 -1.048 1.00 88.25 281 PHE A O 1
ATOM 2247 N N . ARG A 1 282 ? 1.459 5.272 -2.621 1.00 86.62 282 ARG A N 1
ATOM 2248 C CA . ARG A 1 282 ? 2.269 6.358 -3.199 1.00 86.62 282 ARG A CA 1
ATOM 2249 C C . ARG A 1 282 ? 1.405 7.427 -3.856 1.00 86.62 282 ARG A C 1
ATOM 2251 O O . ARG A 1 282 ? 1.621 8.602 -3.590 1.00 86.62 282 ARG A O 1
ATOM 2258 N N . GLN A 1 283 ? 0.383 7.024 -4.608 1.00 82.69 283 GLN A N 1
ATOM 2259 C CA . GLN A 1 283 ? -0.589 7.952 -5.186 1.00 82.69 283 GLN A CA 1
ATOM 2260 C C . GLN A 1 283 ? -1.273 8.788 -4.091 1.00 82.69 283 GLN A C 1
ATOM 2262 O O . GLN A 1 283 ? -1.286 10.012 -4.154 1.00 82.69 283 GLN A O 1
ATOM 2267 N N . LEU A 1 284 ? -1.792 8.141 -3.041 1.00 77.62 284 LEU A N 1
ATOM 2268 C CA . LEU A 1 284 ? -2.444 8.848 -1.933 1.00 77.62 284 LEU A CA 1
ATOM 2269 C C . LEU A 1 284 ? -1.464 9.700 -1.112 1.00 77.62 284 LEU A C 1
ATOM 2271 O O . LEU A 1 284 ? -1.873 10.686 -0.502 1.00 77.62 284 LEU A O 1
ATOM 2275 N N . ALA A 1 285 ? -0.184 9.330 -1.065 1.00 86.94 285 ALA A N 1
ATOM 2276 C CA . ALA A 1 285 ? 0.857 10.141 -0.447 1.00 86.94 285 ALA A CA 1
ATOM 2277 C C . ALA A 1 285 ? 1.098 11.426 -1.254 1.00 86.94 285 ALA A C 1
ATOM 2279 O O . ALA A 1 285 ? 1.111 12.506 -0.664 1.00 86.94 285 ALA A O 1
ATOM 2280 N N . GLU A 1 286 ? 1.195 11.326 -2.580 1.00 82.62 286 GLU A N 1
ATOM 2281 C CA . GLU A 1 286 ? 1.326 12.470 -3.488 1.00 82.62 286 GLU A CA 1
ATOM 2282 C C . GLU A 1 286 ? 0.103 13.399 -3.419 1.00 82.62 286 GLU A C 1
ATOM 2284 O O . GLU A 1 286 ? 0.264 14.602 -3.241 1.00 82.62 286 GLU A O 1
ATOM 2289 N N . GLU A 1 287 ? -1.119 12.852 -3.423 1.00 81.31 287 GLU A N 1
ATOM 2290 C CA . GLU A 1 287 ? -2.368 13.619 -3.237 1.00 81.31 287 GLU A CA 1
ATOM 2291 C C . GLU A 1 287 ? -2.433 14.361 -1.887 1.00 81.31 287 GLU A C 1
ATOM 2293 O O . GLU A 1 287 ? -3.206 15.305 -1.715 1.00 81.31 287 GLU A O 1
ATOM 2298 N N . LYS A 1 288 ? -1.639 13.925 -0.902 1.00 82.94 288 LYS A N 1
ATOM 2299 C CA . LYS A 1 288 ? -1.481 14.563 0.414 1.00 82.94 288 LYS A CA 1
ATOM 2300 C C . LYS A 1 288 ? -0.186 15.379 0.520 1.00 82.94 288 LYS A C 1
ATOM 2302 O O . LYS A 1 288 ? 0.237 15.714 1.629 1.00 82.94 288 LYS A O 1
ATOM 2307 N N . ASP A 1 289 ? 0.429 15.705 -0.613 1.00 88.25 289 ASP A N 1
ATOM 2308 C CA . ASP A 1 289 ? 1.663 16.477 -0.774 1.00 88.25 289 ASP A CA 1
ATOM 2309 C C . ASP A 1 289 ? 2.892 15.870 -0.073 1.00 88.25 289 ASP A C 1
ATOM 2311 O O . ASP A 1 289 ? 3.795 16.599 0.352 1.00 88.25 289 ASP A O 1
ATOM 2315 N N . PHE A 1 290 ? 2.941 14.553 0.126 1.00 82.38 290 PHE A N 1
ATOM 2316 C CA . PHE A 1 290 ? 4.167 13.886 0.556 1.00 82.38 290 PHE A CA 1
ATOM 2317 C C . PHE A 1 290 ? 5.028 13.578 -0.666 1.00 82.38 290 PHE A C 1
ATOM 2319 O O . PHE A 1 290 ? 4.647 12.779 -1.515 1.00 82.38 290 PHE A O 1
ATOM 2326 N N . SER A 1 291 ? 6.209 14.186 -0.731 1.00 80.56 291 SER A N 1
ATOM 2327 C CA . SER A 1 291 ? 7.220 13.840 -1.726 1.00 80.56 291 SER A CA 1
ATOM 2328 C C . SER A 1 291 ? 7.814 12.454 -1.459 1.00 80.56 291 SER A C 1
ATOM 2330 O O . SER A 1 291 ? 7.812 11.962 -0.328 1.00 80.56 291 SER A O 1
ATOM 2332 N N . ASP A 1 292 ? 8.356 11.830 -2.502 1.00 77.19 292 ASP A N 1
ATOM 2333 C CA . ASP A 1 292 ? 8.873 10.456 -2.462 1.00 77.19 292 ASP A CA 1
ATOM 2334 C C . ASP A 1 292 ? 9.955 10.232 -1.391 1.00 77.19 292 ASP A C 1
ATOM 2336 O O . ASP A 1 292 ? 10.021 9.169 -0.775 1.00 77.19 292 ASP A O 1
ATOM 2340 N N . ASP A 1 293 ? 10.781 11.242 -1.103 1.00 82.00 293 ASP A N 1
ATOM 2341 C CA . ASP A 1 293 ? 11.802 11.176 -0.054 1.00 82.00 293 ASP A CA 1
ATOM 2342 C C . ASP A 1 293 ? 11.202 11.067 1.355 1.00 82.00 293 ASP A C 1
ATOM 2344 O O . ASP A 1 293 ? 11.876 10.599 2.280 1.00 82.00 293 ASP A O 1
ATOM 2348 N N . LEU A 1 294 ? 9.934 11.448 1.527 1.00 83.88 294 LEU A N 1
ATOM 2349 C CA . LEU A 1 294 ? 9.212 11.335 2.787 1.00 83.88 294 LEU A CA 1
ATOM 2350 C C . LEU A 1 294 ? 8.561 9.964 2.984 1.00 83.88 294 LEU A C 1
ATOM 2352 O O . LEU A 1 294 ? 8.085 9.698 4.091 1.00 83.88 294 LEU A O 1
ATOM 2356 N N . ILE A 1 295 ? 8.554 9.116 1.952 1.00 87.44 295 ILE A N 1
ATOM 2357 C CA . ILE A 1 295 ? 7.916 7.801 1.940 1.00 87.44 295 ILE A CA 1
ATOM 2358 C C . ILE A 1 295 ? 8.928 6.720 2.330 1.00 87.44 295 ILE A C 1
ATOM 2360 O O . ILE A 1 295 ? 10.019 6.610 1.772 1.00 87.44 295 ILE A O 1
ATOM 2364 N N . ALA A 1 296 ? 8.541 5.875 3.279 1.00 85.19 296 ALA A N 1
ATOM 2365 C CA . ALA A 1 296 ? 9.272 4.685 3.678 1.00 85.19 296 ALA A CA 1
ATOM 2366 C C . ALA A 1 296 ? 8.377 3.454 3.522 1.00 85.19 296 ALA A C 1
ATOM 2368 O O . ALA A 1 296 ? 7.286 3.400 4.088 1.00 85.19 296 ALA A O 1
ATOM 2369 N N . ILE A 1 297 ? 8.860 2.465 2.772 1.00 85.25 297 ILE A N 1
ATOM 2370 C CA . ILE A 1 297 ? 8.233 1.150 2.640 1.00 85.25 297 ILE A CA 1
ATOM 2371 C C . ILE A 1 297 ? 9.044 0.153 3.453 1.00 85.25 297 ILE A C 1
ATOM 2373 O O . ILE A 1 297 ? 10.274 0.108 3.370 1.00 85.25 297 ILE A O 1
ATOM 2377 N N . PHE A 1 298 ? 8.349 -0.629 4.265 1.00 79.44 298 PHE A N 1
ATOM 2378 C CA . PHE A 1 298 ? 8.950 -1.548 5.208 1.00 79.44 298 PHE A CA 1
ATOM 2379 C C . PHE A 1 298 ? 8.737 -2.989 4.774 1.00 79.44 298 PHE A C 1
ATOM 2381 O O . PHE A 1 298 ? 7.624 -3.414 4.478 1.00 79.44 298 PHE A O 1
ATOM 2388 N N . PHE A 1 299 ? 9.814 -3.764 4.839 1.00 68.69 299 PHE A N 1
ATOM 2389 C CA . PHE A 1 299 ? 9.788 -5.202 4.610 1.00 68.69 299 PHE A CA 1
ATOM 2390 C C . PHE A 1 299 ? 10.017 -5.938 5.926 1.00 68.69 299 PHE A C 1
ATOM 2392 O O . PHE A 1 299 ? 10.681 -5.428 6.841 1.00 68.69 299 PHE A O 1
ATOM 2399 N N . ASN A 1 300 ? 9.461 -7.142 6.034 1.00 65.25 300 ASN A N 1
ATOM 2400 C CA . ASN A 1 300 ? 9.665 -7.962 7.213 1.00 65.25 300 ASN A CA 1
ATOM 2401 C C . ASN A 1 300 ? 11.136 -8.398 7.320 1.00 65.25 300 ASN A C 1
ATOM 2403 O O . ASN A 1 300 ? 11.656 -9.076 6.437 1.00 65.25 300 ASN A O 1
ATOM 2407 N N . LYS A 1 301 ? 11.789 -8.037 8.428 1.00 57.41 301 LYS A N 1
ATOM 2408 C CA . LYS A 1 301 ? 13.120 -8.542 8.807 1.00 57.41 301 LYS A CA 1
ATOM 2409 C C . LYS A 1 301 ? 13.078 -9.481 10.027 1.00 57.41 301 LYS A C 1
ATOM 2411 O O . LYS A 1 301 ? 14.127 -9.869 10.521 1.00 57.41 301 LYS A O 1
ATOM 2416 N N . GLY A 1 302 ? 11.886 -9.827 10.526 1.00 56.19 302 GLY A N 1
ATOM 2417 C CA . GLY A 1 302 ? 11.682 -10.752 11.647 1.00 56.19 302 GLY A CA 1
ATOM 2418 C C . GLY A 1 302 ? 12.137 -10.221 13.010 1.00 56.19 302 GLY A C 1
ATOM 2419 O O . GLY A 1 302 ? 12.530 -11.014 13.855 1.00 56.19 302 GLY A O 1
ATOM 2420 N N . ILE A 1 303 ? 12.141 -8.897 13.217 1.00 55.75 303 ILE A N 1
ATOM 2421 C CA . ILE A 1 303 ? 12.845 -8.278 14.356 1.00 55.75 303 ILE A CA 1
ATOM 2422 C C . ILE A 1 303 ? 11.999 -8.212 15.639 1.00 55.75 303 ILE A C 1
ATOM 2424 O O . ILE A 1 303 ? 12.560 -8.358 16.717 1.00 55.75 303 ILE A O 1
ATOM 2428 N N . CYS A 1 304 ? 10.682 -7.993 15.551 1.00 59.31 304 CYS A N 1
ATOM 2429 C CA . CYS A 1 304 ? 9.802 -7.873 16.723 1.00 59.31 304 CYS A CA 1
ATOM 2430 C C . CYS A 1 304 ? 8.401 -8.429 16.441 1.00 59.31 304 CYS A C 1
ATOM 2432 O O . CYS A 1 304 ? 7.865 -8.220 15.350 1.00 59.31 304 CYS A O 1
ATOM 2434 N N . THR A 1 305 ? 7.771 -9.050 17.442 1.00 69.69 305 THR A N 1
ATOM 2435 C CA . THR A 1 305 ? 6.319 -9.289 17.486 1.00 69.69 305 THR A CA 1
ATOM 2436 C C . THR A 1 305 ? 5.650 -8.417 18.555 1.00 69.69 305 THR A C 1
ATOM 2438 O O . THR A 1 305 ? 6.321 -7.846 19.409 1.00 69.69 305 THR A O 1
ATOM 2441 N N . LEU A 1 306 ? 4.314 -8.320 18.537 1.00 65.00 306 LEU A N 1
ATOM 2442 C CA . LEU A 1 306 ? 3.559 -7.665 19.619 1.00 65.00 306 LEU A CA 1
ATOM 2443 C C . LEU A 1 306 ? 3.693 -8.377 20.976 1.00 65.00 306 LEU A C 1
ATOM 2445 O O . LEU A 1 306 ? 3.383 -7.767 21.990 1.00 65.00 306 LEU A O 1
ATOM 2449 N N . ALA A 1 307 ? 4.092 -9.652 20.993 1.00 63.16 307 ALA A N 1
ATOM 2450 C CA . ALA A 1 307 ? 4.291 -10.420 22.222 1.00 63.16 307 ALA A CA 1
ATOM 2451 C C . ALA A 1 307 ? 5.706 -10.251 22.803 1.00 63.16 307 ALA A C 1
ATOM 2453 O O . ALA A 1 307 ? 5.899 -10.478 23.993 1.00 63.16 307 ALA A O 1
ATOM 2454 N N . ASP A 1 308 ? 6.674 -9.843 21.975 1.00 55.72 308 ASP A N 1
ATOM 2455 C CA . ASP A 1 308 ? 8.069 -9.608 22.377 1.00 55.72 308 ASP A CA 1
ATOM 2456 C C . ASP A 1 308 ? 8.305 -8.185 22.922 1.00 55.72 308 ASP A C 1
ATOM 2458 O O . ASP A 1 308 ? 9.444 -7.827 23.232 1.00 55.72 308 ASP A O 1
ATOM 2462 N N . ALA A 1 309 ? 7.257 -7.353 22.966 1.00 54.91 309 ALA A N 1
ATOM 2463 C CA . ALA A 1 309 ? 7.310 -5.909 23.196 1.00 54.91 309 ALA A CA 1
ATOM 2464 C C . ALA A 1 309 ? 6.550 -5.464 24.450 1.00 54.91 309 ALA A C 1
ATOM 2466 O O . ALA A 1 309 ? 5.533 -6.104 24.800 1.00 54.91 309 ALA A O 1
#